Protein AF-A0A0V0HDP3-F1 (afdb_monomer_lite)

Secondary structure (DSSP, 8-state):
-HHHHHHHHHTTT-HHHHHHHHHHHTTS-HHHHHHHHHHHHHS-TT-HHHHHHHHHHTSSSHHHHHHHHHIIIIITTSBHHHHHHHHHHTT--HHHHHHHHHHTTS-EEETTEEE--HHHHHHHHHHHHHHSSS-GGGSSEE--HHHHHHHHHTT---TT--EEEEETHHHHHHHTSS--S-TTSS-----PPP--------------------HHHHHHTTT---S-PEEEEGGGGTT-TT--EEEEESEEEES-GGGS-TT----

Foldseek 3Di:
DVLLVLQCVLQVPPVLLSLLLCLLCVPPDPVLSVVLSVQSVPDDSVCVLSSSVSSLVSPPDVLLSVLLLCCLQPFAFHAQVVSCVLSVLLVGPNVVSVVSCVSSVQWDADPRGTHGDPSSSVSSVVVQCVCPVPQLLQGQEARDQVSLVCLQVVLSHAQSHAAYAHAPVVVVVVCVVDDDDDPPPPPDDDDDDDDDDDDDDDDDDDDDDPDPQPPCRVCVVLAPDDDDADEGELLSQQRNQNHAYYHYHSHHYDDDCPSPHPNHRDD

Radius of gyration: 22.71 Å; chains: 1; bounding box: 58×36×68 Å

Organism: Solanum chacoense (NCBI:txid4108)

pLDDT: mean 76.73, std 23.73, range [21.5, 98.5]

InterPro domains:
  IPR027417 P-loop containing nucleoside triphosphate hydrolase [SSF52540] (3-71)
  IPR036390 Winged helix DNA-binding domain superfamily [SSF46785] (46-151)
  IPR042197 Apoptotic protease-activating factors, helical domain [G3DSA:1.10.8.430] (1-60)
  IPR044974 Disease resistance protein, plants [PTHR11017] (2-267)
  IPR058192 Disease resistance protein Roq1-like, winged-helix domain [PF23282] (63-132)

Sequence (267 aa):
MDLTIDVVHHCKGIPLALKVLGSSLGDLSIEIWESALRKLKAIPDSKILEKLRISYECLPDDNVQNLFLDIVCFFAGKDKDYAVTILDGCGFFSVVGIQILVDRCLLAIEHNKLMVHQLLQDMGREIIREESPWEPSSQSRIWKHKDAFNIFQGKTGTERIQGLVLDIRMLKEVEYVGQKLNRNDVEHWQFECPADVRSLRMTDANSQGRQSLTFLELFRNVFSETSNGILFEIDAFSRMKKLRILQLTEAKFTGSYQWFPKSLKLL

Structure (mmCIF, N/CA/C/O backbone):
data_AF-A0A0V0HDP3-F1
#
_entry.id   AF-A0A0V0HDP3-F1
#
loop_
_atom_site.group_PDB
_atom_site.id
_atom_site.type_symbol
_atom_site.label_atom_id
_atom_site.label_alt_id
_atom_site.label_comp_id
_atom_site.label_asym_id
_atom_site.label_entity_id
_atom_site.label_seq_id
_atom_site.pdbx_PDB_ins_code
_atom_site.Cartn_x
_atom_site.Cartn_y
_atom_site.Cartn_z
_atom_site.occupancy
_atom_site.B_iso_or_equiv
_atom_site.auth_seq_id
_atom_site.auth_comp_id
_atom_site.auth_asym_id
_atom_site.auth_atom_id
_atom_site.pdbx_PDB_model_num
ATOM 1 N N . MET A 1 1 ? 21.560 -0.092 -28.328 1.00 50.12 1 MET A N 1
ATOM 2 C CA . MET A 1 1 ? 21.821 -1.438 -27.767 1.00 50.12 1 MET A CA 1
ATOM 3 C C . MET A 1 1 ? 22.459 -1.382 -26.376 1.00 50.12 1 MET A C 1
ATOM 5 O O . MET A 1 1 ? 22.425 -2.392 -25.689 1.00 50.12 1 MET A O 1
ATOM 9 N N . ASP A 1 2 ? 22.954 -0.225 -25.917 1.00 62.44 2 ASP A N 1
ATOM 10 C CA . ASP A 1 2 ? 23.667 -0.128 -24.630 1.00 62.44 2 ASP A CA 1
ATOM 11 C C . ASP A 1 2 ? 22.748 -0.081 -23.393 1.00 62.44 2 ASP A C 1
ATOM 13 O O . ASP A 1 2 ? 23.086 -0.612 -22.338 1.00 62.44 2 ASP A O 1
ATOM 17 N N . LEU A 1 3 ? 21.531 0.460 -23.530 1.00 64.62 3 LEU A N 1
ATOM 18 C CA . LEU A 1 3 ? 20.608 0.672 -22.403 1.00 64.62 3 LEU A CA 1
ATOM 19 C C . LEU A 1 3 ? 20.142 -0.630 -21.727 1.00 64.62 3 LEU A C 1
ATOM 21 O O . LEU A 1 3 ? 19.962 -0.671 -20.512 1.00 64.62 3 LEU A O 1
ATOM 25 N N . THR A 1 4 ? 19.952 -1.709 -22.489 1.00 66.75 4 THR A N 1
ATOM 26 C CA . THR A 1 4 ? 19.498 -3.004 -21.955 1.00 66.75 4 THR A CA 1
ATOM 27 C C . THR A 1 4 ? 20.588 -3.727 -21.166 1.00 66.75 4 THR A C 1
ATOM 29 O O . THR A 1 4 ? 20.283 -4.388 -20.175 1.00 66.75 4 THR A O 1
ATOM 32 N N . ILE A 1 5 ? 21.857 -3.581 -21.566 1.00 71.44 5 ILE A N 1
ATOM 33 C CA . ILE A 1 5 ? 23.005 -4.195 -20.877 1.00 71.44 5 ILE A CA 1
ATOM 34 C C . ILE A 1 5 ? 23.199 -3.539 -19.505 1.00 71.44 5 ILE A C 1
ATOM 36 O O . ILE A 1 5 ? 23.398 -4.234 -18.506 1.00 71.44 5 ILE A O 1
ATOM 40 N N . ASP A 1 6 ? 23.041 -2.216 -19.441 1.00 72.56 6 ASP A N 1
ATOM 41 C CA . ASP A 1 6 ? 23.129 -1.458 -18.195 1.00 72.56 6 ASP A CA 1
ATOM 42 C C . ASP A 1 6 ? 22.070 -1.904 -17.176 1.00 72.56 6 ASP A C 1
ATOM 44 O O . ASP A 1 6 ? 22.391 -2.155 -16.014 1.00 72.56 6 ASP A O 1
ATOM 48 N N . VAL A 1 7 ? 20.810 -2.073 -17.595 1.00 71.81 7 VAL A N 1
ATOM 49 C CA . VAL A 1 7 ? 19.738 -2.545 -16.696 1.00 71.81 7 VAL A CA 1
ATOM 50 C C . VAL A 1 7 ? 20.072 -3.923 -16.113 1.00 71.81 7 VAL A C 1
ATOM 52 O O . VAL A 1 7 ? 19.932 -4.128 -14.903 1.00 71.81 7 VAL A O 1
ATOM 55 N N . VAL A 1 8 ? 20.571 -4.850 -16.941 1.00 78.12 8 VAL A N 1
ATOM 56 C CA . VAL A 1 8 ? 21.003 -6.190 -16.501 1.00 78.12 8 VAL A CA 1
ATOM 57 C C . VAL A 1 8 ? 22.104 -6.103 -15.450 1.00 78.12 8 VAL A C 1
ATOM 59 O O . VAL A 1 8 ? 22.006 -6.744 -14.398 1.00 78.12 8 VAL A O 1
ATOM 62 N N . HIS A 1 9 ? 23.109 -5.263 -15.694 1.00 77.19 9 HIS A N 1
ATOM 63 C CA . HIS A 1 9 ? 24.217 -5.060 -14.770 1.00 77.19 9 HIS A CA 1
ATOM 64 C C . HIS A 1 9 ? 23.745 -4.494 -13.421 1.00 77.19 9 HIS A C 1
ATOM 66 O O . HIS A 1 9 ? 24.088 -5.024 -12.362 1.00 77.19 9 HIS A O 1
ATOM 72 N N . HIS A 1 10 ? 22.888 -3.470 -13.446 1.00 72.31 10 HIS A N 1
ATOM 73 C CA . HIS A 1 10 ? 22.432 -2.788 -12.234 1.00 72.31 10 HIS A CA 1
ATOM 74 C C . HIS A 1 10 ? 21.379 -3.564 -11.434 1.00 72.31 10 HIS A C 1
ATOM 76 O O . HIS A 1 10 ? 21.207 -3.290 -10.246 1.00 72.31 10 HIS A O 1
ATOM 82 N N . CYS A 1 11 ? 20.722 -4.571 -12.010 1.00 74.56 11 CYS A N 1
ATOM 83 C CA . CYS A 1 11 ? 19.849 -5.471 -11.249 1.00 74.56 11 CYS A CA 1
ATOM 84 C C . CYS A 1 11 ? 20.594 -6.656 -10.612 1.00 74.56 11 CYS A C 1
ATOM 86 O O . CYS A 1 11 ? 19.968 -7.426 -9.885 1.00 74.56 11 CYS A O 1
ATOM 88 N N . LYS A 1 12 ? 21.902 -6.824 -10.875 1.00 70.50 12 LYS A N 1
ATOM 89 C CA . LYS A 1 12 ? 22.783 -7.857 -10.286 1.00 70.50 12 LYS A CA 1
ATOM 90 C C . LYS A 1 12 ? 22.196 -9.274 -10.251 1.00 70.50 12 LYS A C 1
ATOM 92 O O . LYS A 1 12 ? 22.374 -10.011 -9.286 1.00 70.50 12 LYS A O 1
ATOM 97 N N . GLY A 1 13 ? 21.485 -9.659 -11.307 1.00 68.56 13 GLY A N 1
ATOM 98 C CA . GLY A 1 13 ? 20.899 -10.995 -11.407 1.00 68.56 13 GLY A CA 1
ATOM 99 C C . GLY A 1 13 ? 19.690 -11.234 -10.499 1.00 68.56 13 GLY A C 1
ATOM 100 O O . GLY A 1 13 ? 19.322 -12.387 -10.315 1.00 68.56 13 GLY A O 1
ATOM 101 N N . ILE A 1 14 ? 19.055 -10.186 -9.958 1.00 76.56 14 ILE A N 1
ATOM 102 C CA . ILE A 1 14 ? 17.754 -10.281 -9.283 1.00 76.56 14 ILE A CA 1
ATOM 103 C C . ILE A 1 14 ? 16.670 -10.327 -10.369 1.00 76.56 14 ILE A C 1
ATOM 105 O O . ILE A 1 14 ? 16.350 -9.283 -10.951 1.00 76.56 14 ILE A O 1
ATOM 109 N N . PRO A 1 15 ? 16.070 -11.499 -10.658 1.00 85.38 15 PRO A N 1
ATOM 110 C CA . PRO A 1 15 ? 15.191 -11.646 -11.818 1.00 85.38 15 PRO A CA 1
ATOM 111 C C . PRO A 1 15 ? 13.928 -10.791 -11.702 1.00 85.38 15 PRO A C 1
ATOM 113 O O . PRO A 1 15 ? 13.431 -10.273 -12.697 1.00 85.38 15 PRO A O 1
ATOM 116 N N . LEU A 1 16 ? 13.442 -10.586 -10.473 1.00 87.69 16 LEU A N 1
ATOM 117 C CA . LEU A 1 16 ? 12.291 -9.731 -10.209 1.00 87.69 16 LEU A CA 1
ATOM 118 C C . LEU A 1 16 ? 12.552 -8.273 -10.596 1.00 87.69 16 LEU A C 1
ATOM 120 O O . LEU A 1 16 ? 11.712 -7.673 -11.252 1.00 87.69 16 LEU A O 1
ATOM 124 N N . ALA A 1 17 ? 13.704 -7.712 -10.214 1.00 86.06 17 ALA A N 1
ATOM 125 C CA . ALA A 1 17 ? 14.030 -6.322 -10.522 1.00 86.06 17 ALA A CA 1
ATOM 126 C C . ALA A 1 17 ? 14.116 -6.102 -12.035 1.00 86.06 17 ALA A C 1
ATOM 128 O O . ALA A 1 17 ? 13.585 -5.117 -12.535 1.00 86.06 17 ALA A O 1
ATOM 129 N N . LEU A 1 18 ? 14.689 -7.064 -12.765 1.00 88.38 18 LEU A N 1
ATOM 130 C CA . LEU A 1 18 ? 14.720 -7.027 -14.226 1.00 88.38 18 LEU A CA 1
ATOM 131 C C . LEU A 1 18 ? 13.330 -7.075 -14.839 1.00 88.38 18 LEU A C 1
ATOM 133 O O . LEU A 1 18 ? 13.017 -6.259 -15.702 1.00 88.38 18 LEU A O 1
ATOM 137 N N . LYS A 1 19 ? 12.501 -8.014 -14.380 1.00 91.25 19 LYS A N 1
ATOM 138 C CA . LYS A 1 19 ? 11.136 -8.176 -14.874 1.00 91.25 19 LYS A CA 1
ATOM 139 C C . LYS A 1 19 ? 10.326 -6.899 -14.657 1.00 91.25 19 LYS A C 1
ATOM 141 O O . LYS A 1 19 ? 9.767 -6.380 -15.611 1.00 91.25 19 LYS A O 1
ATOM 146 N N . VAL A 1 20 ? 10.330 -6.385 -13.429 1.00 92.25 20 VAL A N 1
ATOM 147 C CA . VAL A 1 20 ? 9.543 -5.223 -13.001 1.00 92.25 20 VAL A CA 1
ATOM 148 C C . VAL A 1 20 ? 10.016 -3.934 -13.678 1.00 92.25 20 VAL A C 1
ATOM 150 O O . VAL A 1 20 ? 9.203 -3.187 -14.214 1.00 92.25 20 VAL A O 1
ATOM 153 N N . LEU A 1 21 ? 11.326 -3.671 -13.721 1.00 90.00 21 LEU A N 1
ATOM 154 C CA . LEU A 1 21 ? 11.849 -2.477 -14.394 1.00 90.00 21 LEU A CA 1
ATOM 155 C C . LEU A 1 21 ? 11.648 -2.546 -15.909 1.00 90.00 21 LEU A C 1
ATOM 157 O O . LEU A 1 21 ? 11.265 -1.549 -16.515 1.00 90.00 21 LEU A O 1
ATOM 161 N N . GLY A 1 22 ? 11.858 -3.719 -16.511 1.00 89.69 22 GLY A N 1
ATOM 162 C CA . GLY A 1 22 ? 11.621 -3.935 -17.935 1.00 89.69 22 GLY A CA 1
ATOM 163 C C . GLY A 1 22 ? 10.161 -3.701 -18.314 1.00 89.69 22 GLY A C 1
ATOM 164 O O . GLY A 1 22 ? 9.893 -2.959 -19.255 1.00 89.69 22 GLY A O 1
ATOM 165 N N . SER A 1 23 ? 9.218 -4.261 -17.550 1.00 92.06 23 SER A N 1
ATOM 166 C CA . SER A 1 23 ? 7.791 -4.038 -17.787 1.00 92.06 23 SER A CA 1
ATOM 167 C C . SER A 1 23 ? 7.353 -2.609 -17.499 1.00 92.06 23 SER A C 1
ATOM 169 O O . SER A 1 23 ? 6.439 -2.131 -18.153 1.00 92.06 23 SER A O 1
ATOM 171 N N . SER A 1 24 ? 7.961 -1.907 -16.539 1.00 88.81 24 SER A N 1
ATOM 172 C CA . SER A 1 24 ? 7.562 -0.531 -16.217 1.00 88.81 24 SER A CA 1
ATOM 173 C C . SER A 1 24 ? 8.079 0.517 -17.186 1.00 88.81 24 SER A C 1
ATOM 175 O O . SER A 1 24 ? 7.407 1.523 -17.385 1.00 88.81 24 SER A O 1
ATOM 177 N N . LEU A 1 25 ? 9.245 0.291 -17.788 1.00 86.81 25 LEU A N 1
ATOM 178 C CA . LEU A 1 25 ? 9.845 1.230 -18.737 1.00 86.81 25 LEU A CA 1
ATOM 179 C C . LEU A 1 25 ? 9.503 0.899 -20.197 1.00 86.81 25 LEU A C 1
ATOM 181 O O . LEU A 1 25 ? 9.609 1.783 -21.041 1.00 86.81 25 LEU A O 1
ATOM 185 N N . GLY A 1 26 ? 9.064 -0.337 -20.476 1.00 83.88 26 GLY A N 1
ATOM 186 C CA . GLY A 1 26 ? 8.833 -0.912 -21.809 1.00 83.88 26 GLY A CA 1
ATOM 187 C C . GLY A 1 26 ? 8.088 -0.026 -22.809 1.00 83.88 26 GLY A C 1
ATOM 188 O O . GLY A 1 26 ? 8.444 0.002 -23.986 1.00 83.88 26 GLY A O 1
ATOM 189 N N . ASP A 1 27 ? 7.095 0.719 -22.332 1.00 84.62 27 ASP A N 1
ATOM 190 C CA . ASP A 1 27 ? 6.160 1.490 -23.159 1.00 84.62 27 ASP A CA 1
ATOM 191 C C . ASP A 1 27 ? 6.285 3.007 -22.920 1.00 84.62 27 ASP A C 1
ATOM 193 O O . ASP A 1 27 ? 5.450 3.793 -23.369 1.00 84.62 27 ASP A O 1
ATOM 197 N N . LEU A 1 28 ? 7.341 3.432 -22.217 1.00 85.94 28 LEU A N 1
ATOM 198 C CA . LEU A 1 28 ? 7.642 4.838 -21.957 1.00 85.94 28 LEU A CA 1
ATOM 199 C C . LEU A 1 28 ? 8.573 5.422 -23.027 1.00 85.94 28 LEU A C 1
ATOM 201 O O . LEU A 1 28 ? 9.227 4.706 -23.787 1.00 85.94 28 LEU A O 1
ATOM 205 N N . SER A 1 29 ? 8.649 6.754 -23.085 1.00 88.31 29 SER A N 1
ATOM 206 C CA . SER A 1 29 ? 9.559 7.433 -24.009 1.00 88.31 29 SER A CA 1
ATOM 207 C C . SER A 1 29 ? 11.024 7.140 -23.670 1.00 88.31 29 SER A C 1
ATOM 209 O O . SER A 1 29 ? 11.385 6.902 -22.515 1.00 88.31 29 SER A O 1
ATOM 211 N N . ILE A 1 30 ? 11.892 7.222 -24.683 1.00 86.81 30 ILE A N 1
ATOM 212 C CA . ILE A 1 30 ? 13.345 7.047 -24.523 1.00 86.81 30 ILE A CA 1
ATOM 213 C C . ILE A 1 30 ? 13.900 8.022 -23.470 1.00 86.81 30 ILE A C 1
ATOM 215 O O . ILE A 1 30 ? 14.720 7.633 -22.646 1.00 86.81 30 ILE A O 1
ATOM 219 N N . GLU A 1 31 ? 13.395 9.257 -23.431 1.00 88.75 31 GLU A N 1
ATOM 220 C CA . GLU A 1 31 ? 13.796 10.265 -22.441 1.00 88.75 31 GLU A CA 1
ATOM 221 C C . GLU A 1 31 ? 13.493 9.825 -20.999 1.00 88.75 31 GLU A C 1
ATOM 223 O O . GLU A 1 31 ? 14.337 9.955 -20.105 1.00 88.75 31 GLU A O 1
ATOM 228 N N . ILE A 1 32 ? 12.299 9.266 -20.763 1.00 86.94 32 ILE A N 1
ATOM 229 C CA . ILE A 1 32 ? 11.918 8.732 -19.450 1.00 86.94 32 ILE A CA 1
ATOM 230 C C . ILE A 1 32 ? 12.797 7.528 -19.109 1.00 86.94 32 ILE A C 1
ATOM 232 O O . ILE A 1 32 ? 13.290 7.431 -17.984 1.00 86.94 32 ILE A O 1
ATOM 236 N N . TRP A 1 33 ? 13.051 6.651 -20.082 1.00 88.12 33 TRP A N 1
ATOM 237 C CA . TRP A 1 33 ? 13.915 5.487 -19.909 1.00 88.12 33 TRP A CA 1
ATOM 238 C C . TRP A 1 33 ? 15.330 5.883 -19.478 1.00 88.12 33 TRP A C 1
ATOM 240 O O . TRP A 1 33 ? 15.858 5.352 -18.500 1.00 88.12 33 TRP A O 1
ATOM 250 N N . GLU A 1 34 ? 15.954 6.837 -20.168 1.00 88.06 34 GLU A N 1
ATOM 251 C CA . GLU A 1 34 ? 17.296 7.330 -19.845 1.00 88.06 34 GLU A CA 1
ATOM 252 C C . GLU A 1 34 ? 17.344 7.995 -18.465 1.00 88.06 34 GLU A C 1
ATOM 254 O O . GLU A 1 34 ? 18.298 7.810 -17.702 1.00 88.06 34 GLU A O 1
ATOM 259 N N . SER A 1 35 ? 16.301 8.746 -18.103 1.00 89.56 35 SER A N 1
ATOM 260 C CA . SER A 1 35 ? 16.171 9.341 -16.772 1.00 89.56 35 SER A CA 1
ATOM 261 C C . SER A 1 35 ? 16.059 8.277 -15.673 1.00 89.56 35 SER A C 1
ATOM 263 O O . SER A 1 35 ? 16.814 8.311 -14.696 1.00 89.56 35 SER A O 1
ATOM 265 N N . ALA A 1 36 ? 15.193 7.278 -15.865 1.00 88.31 36 ALA A N 1
ATOM 266 C CA . ALA A 1 36 ? 15.024 6.157 -14.946 1.00 88.31 36 ALA A CA 1
ATOM 267 C C . ALA A 1 36 ? 16.314 5.333 -14.809 1.00 88.31 36 ALA A C 1
ATOM 269 O O . ALA A 1 36 ? 16.694 4.963 -13.698 1.00 88.31 36 ALA A O 1
ATOM 270 N N . LEU A 1 37 ? 17.046 5.114 -15.907 1.00 87.12 37 LEU A N 1
ATOM 271 C CA . LEU A 1 37 ? 18.336 4.425 -15.892 1.00 87.12 37 LEU A CA 1
ATOM 272 C C . LEU A 1 37 ? 19.385 5.202 -15.086 1.00 87.12 37 LEU A C 1
ATOM 274 O O . LEU A 1 37 ? 20.112 4.609 -14.291 1.00 87.12 37 LEU A O 1
ATOM 278 N N . ARG A 1 38 ? 19.464 6.530 -15.246 1.00 88.69 38 ARG A N 1
ATOM 279 C CA . ARG A 1 38 ? 20.366 7.368 -14.435 1.00 88.69 38 ARG A CA 1
ATOM 280 C C . ARG A 1 38 ? 20.028 7.279 -12.949 1.00 88.69 38 ARG A C 1
ATOM 282 O O . ARG A 1 38 ? 20.940 7.149 -12.134 1.00 88.69 38 ARG A O 1
ATOM 289 N N . LYS A 1 39 ? 18.738 7.282 -12.598 1.00 89.19 39 LYS A N 1
ATOM 290 C CA . LYS A 1 39 ? 18.293 7.074 -11.214 1.00 89.19 39 LYS A CA 1
ATOM 291 C C . LYS A 1 39 ? 18.683 5.684 -10.704 1.00 89.19 39 LYS A C 1
ATOM 293 O O . LYS A 1 39 ? 19.257 5.586 -9.626 1.00 89.19 39 LYS A O 1
ATOM 298 N N . LEU A 1 40 ? 18.467 4.631 -11.496 1.00 87.12 40 LEU A N 1
ATOM 299 C CA . LEU A 1 40 ? 18.857 3.257 -11.160 1.00 87.12 40 LEU A CA 1
ATOM 300 C C . LEU A 1 40 ? 20.366 3.131 -10.891 1.00 87.12 40 LEU A C 1
ATOM 302 O O . LEU A 1 40 ? 20.760 2.484 -9.925 1.00 87.12 40 LEU A O 1
ATOM 306 N N . LYS A 1 41 ? 21.197 3.783 -11.715 1.00 86.00 41 LYS A N 1
ATOM 307 C CA . LYS A 1 41 ? 22.665 3.825 -11.584 1.00 86.00 41 LYS A CA 1
ATOM 308 C C . LYS A 1 41 ? 23.140 4.518 -10.307 1.00 86.00 41 LYS A C 1
ATOM 310 O O . LYS A 1 41 ? 24.175 4.146 -9.764 1.00 86.00 41 LYS A O 1
ATOM 315 N N . ALA A 1 42 ? 22.399 5.521 -9.840 1.00 88.31 42 ALA A N 1
ATOM 316 C CA . ALA A 1 42 ? 22.732 6.271 -8.632 1.00 88.31 42 ALA A CA 1
ATOM 317 C C . ALA A 1 42 ? 22.385 5.517 -7.334 1.00 88.31 42 ALA A C 1
ATOM 319 O O . ALA A 1 42 ? 22.895 5.870 -6.270 1.00 88.31 42 ALA A O 1
ATOM 320 N N . ILE A 1 43 ? 21.527 4.492 -7.400 1.00 85.56 43 ILE A N 1
ATOM 321 C CA . ILE A 1 43 ? 21.086 3.732 -6.227 1.00 85.56 43 ILE A CA 1
ATOM 322 C C . ILE A 1 43 ? 22.124 2.650 -5.882 1.00 85.56 43 ILE A C 1
ATOM 324 O O . ILE A 1 43 ? 22.415 1.791 -6.722 1.00 85.56 43 ILE A O 1
ATOM 328 N N . PRO A 1 44 ? 22.645 2.621 -4.637 1.00 85.06 44 PRO A N 1
ATOM 329 C CA . PRO A 1 44 ? 23.566 1.582 -4.195 1.00 85.06 44 PRO A CA 1
ATOM 330 C C . PRO A 1 44 ? 22.998 0.171 -4.363 1.00 85.06 44 PRO A C 1
ATOM 332 O O . PRO A 1 44 ? 21.805 -0.076 -4.188 1.00 85.06 44 PRO A O 1
ATOM 335 N N . ASP A 1 45 ? 23.869 -0.802 -4.623 1.00 79.25 45 ASP A N 1
ATOM 336 C CA . ASP A 1 45 ? 23.434 -2.174 -4.901 1.00 79.25 45 ASP A CA 1
ATOM 337 C C . ASP A 1 45 ? 22.726 -2.874 -3.747 1.00 79.25 45 ASP A C 1
ATOM 339 O O . ASP A 1 45 ? 21.880 -3.734 -3.984 1.00 79.25 45 ASP A O 1
ATOM 343 N N . SER A 1 46 ? 23.030 -2.480 -2.512 1.00 81.81 46 SER A N 1
ATOM 344 C CA . SER A 1 46 ? 22.375 -2.990 -1.308 1.00 81.81 46 SER A CA 1
ATOM 345 C C . SER A 1 46 ? 20.920 -2.533 -1.167 1.00 81.81 46 SER A C 1
ATOM 347 O O . SER A 1 46 ? 20.175 -3.107 -0.375 1.00 81.81 46 SER A O 1
ATOM 349 N N . LYS A 1 47 ? 20.485 -1.523 -1.928 1.00 87.94 47 LYS A N 1
ATOM 350 C CA . LYS A 1 47 ? 19.175 -0.885 -1.778 1.00 87.94 47 LYS A CA 1
ATOM 351 C C . LYS A 1 47 ? 18.161 -1.375 -2.809 1.00 87.94 47 LYS A C 1
ATOM 353 O O . LYS A 1 47 ? 17.636 -0.615 -3.620 1.00 87.94 47 LYS A O 1
ATOM 358 N N . ILE A 1 48 ? 17.858 -2.670 -2.763 1.00 88.56 48 ILE A N 1
ATOM 359 C CA . ILE A 1 48 ? 16.949 -3.307 -3.726 1.00 88.56 48 ILE A CA 1
ATOM 360 C C . ILE A 1 48 ? 15.544 -2.686 -3.749 1.00 88.56 48 ILE A C 1
ATOM 362 O O . ILE A 1 48 ? 14.966 -2.537 -4.823 1.00 88.56 48 ILE A O 1
ATOM 366 N N . LEU A 1 49 ? 15.011 -2.269 -2.596 1.00 91.50 49 LEU A N 1
ATOM 367 C CA . LEU A 1 49 ? 13.683 -1.649 -2.525 1.00 91.50 49 LEU A CA 1
ATOM 368 C C . LEU A 1 49 ? 13.648 -0.296 -3.248 1.00 91.50 49 LEU A C 1
ATOM 370 O O . LEU A 1 49 ? 12.689 -0.017 -3.958 1.00 91.50 49 LEU A O 1
ATOM 374 N N . GLU A 1 50 ? 14.714 0.506 -3.148 1.00 91.56 50 GLU A N 1
ATOM 375 C CA . GLU A 1 50 ? 14.824 1.770 -3.890 1.00 91.56 50 GLU A CA 1
ATOM 376 C C . GLU A 1 50 ? 14.915 1.526 -5.401 1.00 91.56 50 GLU A C 1
ATOM 378 O O . GLU A 1 50 ? 14.324 2.271 -6.180 1.00 91.56 50 GLU A O 1
ATOM 383 N N . LYS A 1 51 ? 15.600 0.458 -5.833 1.00 90.75 51 LYS A N 1
ATOM 384 C CA . LYS A 1 51 ? 15.648 0.087 -7.256 1.00 90.75 51 LYS A CA 1
ATOM 385 C C . LYS A 1 51 ? 14.269 -0.318 -7.771 1.00 90.75 51 LYS A C 1
ATOM 387 O O . LYS A 1 51 ? 13.856 0.148 -8.827 1.00 90.75 51 LYS A O 1
ATOM 392 N N . LEU A 1 52 ? 13.541 -1.143 -7.016 1.00 93.00 52 LEU A N 1
ATOM 393 C CA . LEU A 1 52 ? 12.170 -1.525 -7.358 1.00 93.00 52 LEU A CA 1
ATOM 394 C C . LEU A 1 52 ? 11.234 -0.310 -7.355 1.00 93.00 52 LEU A C 1
ATOM 396 O O . LEU A 1 52 ? 10.371 -0.228 -8.222 1.00 93.00 52 LEU A O 1
ATOM 400 N N . ARG A 1 53 ? 11.434 0.674 -6.468 1.00 95.44 53 ARG A N 1
ATOM 401 C CA . ARG A 1 53 ? 10.582 1.873 -6.358 1.00 95.44 53 ARG A CA 1
ATOM 402 C C . ARG A 1 53 ? 10.461 2.665 -7.656 1.00 95.44 53 ARG A C 1
ATOM 404 O O . ARG A 1 53 ? 9.411 3.254 -7.889 1.00 95.44 53 ARG A O 1
ATOM 411 N N . ILE A 1 54 ? 11.468 2.627 -8.529 1.00 93.25 54 ILE A N 1
ATOM 412 C CA . ILE A 1 54 ? 11.395 3.258 -9.858 1.00 93.25 54 ILE A CA 1
ATOM 413 C C . ILE A 1 54 ? 10.152 2.774 -10.622 1.00 93.25 54 ILE A C 1
ATOM 415 O O . ILE A 1 54 ? 9.446 3.572 -11.225 1.00 93.25 54 ILE A O 1
ATOM 419 N N . SER A 1 55 ? 9.822 1.483 -10.536 1.00 93.94 55 SER A N 1
ATOM 420 C CA . SER A 1 55 ? 8.636 0.921 -11.196 1.00 93.94 55 SER A CA 1
ATOM 421 C C . SER A 1 55 ? 7.307 1.452 -10.653 1.00 93.94 55 SER A C 1
ATOM 423 O O . SER A 1 55 ? 6.355 1.578 -11.420 1.00 93.94 55 SER A O 1
ATOM 425 N N . TYR A 1 56 ? 7.258 1.786 -9.360 1.00 96.06 56 TYR A N 1
ATOM 426 C CA . TYR A 1 56 ? 6.109 2.410 -8.705 1.00 96.06 56 TYR A CA 1
ATOM 427 C C . TYR A 1 56 ? 5.974 3.884 -9.105 1.00 96.06 56 TYR A C 1
ATOM 429 O O . TYR A 1 56 ? 4.878 4.350 -9.395 1.00 96.06 56 TYR A O 1
ATOM 437 N N . GLU A 1 57 ? 7.086 4.615 -9.169 1.00 94.31 57 GLU A N 1
ATOM 438 C CA . GLU A 1 57 ? 7.094 6.024 -9.583 1.00 94.31 57 GLU A CA 1
ATOM 439 C C . GLU A 1 57 ? 6.706 6.209 -11.057 1.00 94.31 57 GLU A C 1
ATOM 441 O O . GLU A 1 57 ? 6.186 7.256 -11.425 1.00 94.31 57 GLU A O 1
ATOM 446 N N . CYS A 1 58 ? 6.926 5.188 -11.891 1.00 93.50 58 CYS A N 1
ATOM 447 C CA . CYS A 1 58 ? 6.488 5.149 -13.287 1.00 93.50 58 CYS A CA 1
ATOM 448 C C . CYS A 1 58 ? 5.015 4.732 -13.473 1.00 93.50 58 CYS A C 1
ATOM 450 O O . CYS A 1 58 ? 4.570 4.589 -14.613 1.00 93.50 58 CYS A O 1
ATOM 452 N N . LEU A 1 59 ? 4.255 4.499 -12.395 1.00 95.38 59 LEU A N 1
ATOM 453 C CA . LEU A 1 59 ? 2.812 4.275 -12.501 1.00 95.38 59 LEU A CA 1
ATOM 454 C C . LEU A 1 59 ? 2.107 5.532 -13.042 1.00 95.38 59 LEU A C 1
ATOM 456 O O . LEU A 1 59 ? 2.546 6.644 -12.756 1.00 95.38 59 LEU A O 1
ATOM 460 N N . PRO A 1 60 ? 1.023 5.367 -13.823 1.00 93.81 60 PRO A N 1
ATOM 461 C CA . PRO A 1 60 ? 0.474 6.444 -14.648 1.00 93.81 60 PRO A CA 1
ATOM 462 C C . PRO A 1 60 ? -0.125 7.603 -13.848 1.00 93.81 60 PRO A C 1
ATOM 464 O O . PRO A 1 60 ? -0.131 8.734 -14.329 1.00 93.81 60 PRO A O 1
ATOM 467 N N . ASP A 1 61 ? -0.634 7.332 -12.647 1.00 94.75 61 ASP A N 1
ATOM 468 C CA . ASP A 1 61 ? -1.268 8.328 -11.795 1.00 94.75 61 ASP A CA 1
ATOM 469 C C . ASP A 1 61 ? -1.273 7.903 -10.316 1.00 94.75 61 ASP A C 1
ATOM 471 O O . ASP A 1 61 ? -1.020 6.746 -9.952 1.00 94.75 61 ASP A O 1
ATOM 475 N N . ASP A 1 62 ? -1.611 8.863 -9.455 1.00 95.62 62 ASP A N 1
ATOM 476 C CA . ASP A 1 62 ? -1.713 8.671 -8.009 1.00 95.62 62 ASP A CA 1
ATOM 477 C C . ASP A 1 62 ? -2.816 7.670 -7.618 1.00 95.62 62 ASP A C 1
ATOM 479 O O . ASP A 1 62 ? -2.761 7.088 -6.533 1.00 95.62 62 ASP A O 1
ATOM 483 N N . ASN A 1 63 ? -3.835 7.451 -8.460 1.00 95.75 63 ASN A N 1
ATOM 484 C CA . ASN A 1 63 ? -4.918 6.506 -8.183 1.00 95.75 63 ASN A CA 1
ATOM 485 C C . ASN A 1 63 ? -4.384 5.067 -8.223 1.00 95.75 63 ASN A C 1
ATOM 487 O O . ASN A 1 63 ? -4.566 4.327 -7.256 1.00 95.75 63 ASN A O 1
ATOM 491 N N . VAL A 1 64 ? -3.634 4.703 -9.270 1.00 97.75 64 VAL A N 1
ATOM 492 C CA . VAL A 1 64 ? -2.990 3.383 -9.398 1.00 97.75 64 VAL A CA 1
ATOM 493 C C . VAL A 1 64 ? -1.902 3.186 -8.338 1.00 97.75 64 VAL A C 1
ATOM 495 O O . VAL A 1 64 ? -1.773 2.097 -7.773 1.00 97.75 64 VAL A O 1
ATOM 498 N N . GLN A 1 65 ? -1.155 4.239 -8.001 1.00 98.00 65 GLN A N 1
ATOM 499 C CA . GLN A 1 65 ? -0.189 4.206 -6.900 1.00 98.00 65 GLN A CA 1
ATOM 500 C C . GLN A 1 65 ? -0.857 3.909 -5.547 1.00 98.00 65 GLN A C 1
ATOM 502 O O . GLN A 1 65 ? -0.440 3.002 -4.823 1.00 98.00 65 GLN A O 1
ATOM 507 N N . ASN A 1 66 ? -1.937 4.623 -5.212 1.00 97.50 66 ASN A N 1
ATOM 508 C CA . ASN A 1 66 ? -2.683 4.388 -3.975 1.00 97.50 66 ASN A CA 1
ATOM 509 C C . ASN A 1 66 ? -3.349 3.005 -3.950 1.00 97.50 66 ASN A C 1
ATOM 511 O O . ASN A 1 66 ? -3.392 2.380 -2.890 1.00 97.50 66 ASN A O 1
ATOM 515 N N . LEU A 1 67 ? -3.822 2.520 -5.102 1.00 97.94 67 LEU A N 1
ATOM 516 C CA . LEU A 1 67 ? -4.361 1.172 -5.260 1.00 97.94 67 LEU A CA 1
ATOM 517 C C . LEU A 1 67 ? -3.306 0.110 -4.929 1.00 97.94 67 LEU A C 1
ATOM 519 O O . LEU A 1 67 ? -3.586 -0.816 -4.170 1.00 97.94 67 LEU A O 1
ATOM 523 N N . PHE A 1 68 ? -2.079 0.261 -5.437 1.00 98.50 68 PHE A N 1
ATOM 524 C CA . PHE A 1 68 ? -0.970 -0.631 -5.098 1.00 98.50 68 PHE A CA 1
ATOM 525 C C . PHE A 1 68 ? -0.705 -0.652 -3.588 1.00 98.50 68 PHE A C 1
ATOM 527 O O . PHE A 1 68 ? -0.655 -1.731 -2.996 1.00 98.50 68 PHE A O 1
ATOM 534 N N . LEU A 1 69 ? -0.599 0.522 -2.952 1.00 98.12 69 LEU A N 1
ATOM 535 C CA . LEU A 1 69 ? -0.364 0.631 -1.507 1.00 98.12 69 LEU A CA 1
ATOM 536 C C . LEU A 1 69 ? -1.483 -0.014 -0.673 1.00 98.12 69 LEU A C 1
ATOM 538 O O . LEU A 1 69 ? -1.214 -0.644 0.350 1.00 98.12 69 LEU A O 1
ATOM 542 N N . ASP A 1 70 ? -2.736 0.088 -1.112 1.00 96.62 70 ASP A N 1
ATOM 543 C CA . ASP A 1 70 ? -3.846 -0.583 -0.433 1.00 96.62 70 ASP A CA 1
ATOM 544 C C . ASP A 1 70 ? -3.779 -2.102 -0.601 1.00 96.62 70 ASP A C 1
ATOM 546 O O . ASP A 1 70 ? -4.002 -2.841 0.362 1.00 96.62 70 ASP A O 1
ATOM 550 N N . ILE A 1 71 ? -3.433 -2.582 -1.801 1.00 97.25 71 ILE A N 1
ATOM 551 C CA . ILE A 1 71 ? -3.311 -4.015 -2.075 1.00 97.25 71 ILE A CA 1
ATOM 552 C C . ILE A 1 71 ? -2.205 -4.633 -1.222 1.00 97.25 71 ILE A C 1
ATOM 554 O O . ILE A 1 71 ? -2.458 -5.622 -0.532 1.00 97.25 71 ILE A O 1
ATOM 558 N N . VAL A 1 72 ? -1.002 -4.051 -1.204 1.00 97.06 72 VAL A N 1
ATOM 559 C CA . VAL A 1 72 ? 0.125 -4.615 -0.440 1.00 97.06 72 VAL A CA 1
ATOM 560 C C . VAL A 1 72 ? -0.142 -4.664 1.067 1.00 97.06 72 VAL A C 1
ATOM 562 O O . VAL A 1 72 ? 0.353 -5.575 1.735 1.00 97.06 72 VAL A O 1
ATOM 565 N N . CYS A 1 73 ? -0.933 -3.723 1.597 1.00 93.81 73 CYS A N 1
ATOM 566 C CA . CYS A 1 73 ? -1.262 -3.643 3.019 1.00 93.81 73 CYS A CA 1
ATOM 567 C C . CYS A 1 73 ? -2.436 -4.527 3.437 1.00 93.81 73 CYS A C 1
ATOM 569 O O . CYS A 1 73 ? -2.372 -5.135 4.503 1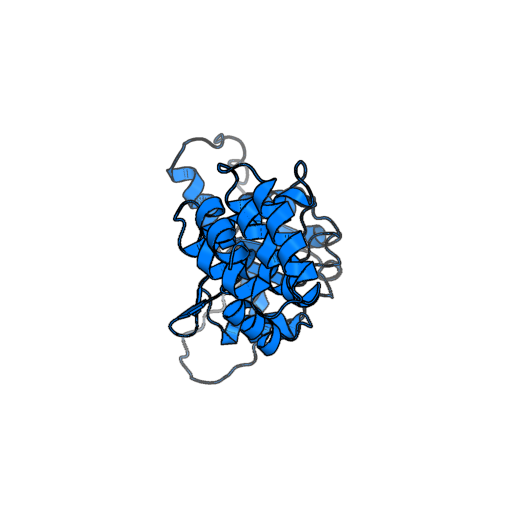.00 93.81 73 CYS A O 1
ATOM 571 N N . PHE A 1 74 ? -3.504 -4.581 2.640 1.00 92.81 74 PHE A N 1
ATOM 572 C CA . PHE A 1 74 ? -4.789 -5.129 3.093 1.00 92.81 74 PHE A CA 1
ATOM 573 C C . PHE A 1 74 ? -5.324 -6.275 2.232 1.00 92.81 74 PHE A C 1
ATOM 575 O O . PHE A 1 74 ? -6.166 -7.044 2.706 1.00 92.81 74 PHE A O 1
ATOM 582 N N . PHE A 1 75 ? -4.862 -6.399 0.983 1.00 93.88 75 PHE A N 1
ATOM 583 C CA . PHE A 1 75 ? -5.427 -7.345 0.015 1.00 93.88 75 PHE A CA 1
ATOM 584 C C . PHE A 1 75 ? -4.431 -8.357 -0.559 1.00 93.88 75 PHE A C 1
ATOM 586 O O . PHE A 1 75 ? -4.829 -9.214 -1.345 1.00 93.88 75 PHE A O 1
ATOM 593 N N . ALA A 1 76 ? -3.166 -8.332 -0.138 1.00 94.25 76 ALA A N 1
ATOM 594 C CA . ALA A 1 76 ? -2.193 -9.351 -0.512 1.00 94.25 76 ALA A CA 1
ATOM 595 C C . ALA A 1 76 ? -2.696 -10.753 -0.107 1.00 94.25 76 ALA A C 1
ATOM 597 O O . ALA A 1 76 ? -3.070 -11.001 1.041 1.00 94.25 76 ALA A O 1
ATOM 598 N N . GLY A 1 77 ? -2.744 -11.663 -1.078 1.00 92.75 77 GLY A N 1
ATOM 599 C CA . GLY A 1 77 ? -3.252 -13.028 -0.948 1.00 92.75 77 GLY A CA 1
ATOM 600 C C . GLY A 1 77 ? -4.778 -13.157 -0.854 1.00 92.75 77 GLY A C 1
ATOM 601 O O . GLY A 1 77 ? -5.275 -14.276 -0.702 1.00 92.75 77 GLY A O 1
ATOM 602 N N . LYS A 1 78 ? -5.535 -12.054 -0.922 1.00 92.38 78 LYS A N 1
ATOM 603 C CA . LYS A 1 78 ? -7.006 -12.074 -0.896 1.00 92.38 78 LYS A CA 1
ATOM 604 C C . LYS A 1 78 ? -7.578 -12.380 -2.275 1.00 92.38 78 LYS A C 1
ATOM 606 O O . LYS A 1 78 ? -6.907 -12.206 -3.290 1.00 92.38 78 LYS A O 1
ATOM 611 N N . ASP A 1 79 ? -8.829 -12.825 -2.283 1.00 96.00 79 ASP A N 1
ATOM 612 C CA . ASP A 1 79 ? -9.603 -13.011 -3.506 1.00 96.00 79 ASP A CA 1
ATOM 613 C C . ASP A 1 79 ? -9.766 -11.679 -4.264 1.00 96.00 79 ASP A C 1
ATOM 615 O O . ASP A 1 79 ? -10.004 -10.626 -3.661 1.00 96.00 79 ASP A O 1
ATOM 619 N N . LYS A 1 80 ? -9.588 -11.729 -5.584 1.00 96.31 80 LYS A N 1
ATOM 620 C CA . LYS A 1 80 ? -9.596 -10.579 -6.485 1.00 96.31 80 LYS A CA 1
ATOM 621 C C . LYS A 1 80 ? -10.969 -9.930 -6.539 1.00 96.31 80 LYS A C 1
ATOM 623 O O . LYS A 1 80 ? -11.037 -8.708 -6.466 1.00 96.31 80 LYS A O 1
ATOM 628 N N . ASP A 1 81 ? -12.038 -10.709 -6.668 1.00 94.00 81 ASP A N 1
ATOM 629 C CA . ASP A 1 81 ? -13.388 -10.163 -6.833 1.00 94.00 81 ASP A CA 1
ATOM 630 C C . ASP A 1 81 ? -13.851 -9.483 -5.540 1.00 94.00 81 ASP A C 1
ATOM 632 O O . ASP A 1 81 ? -14.438 -8.397 -5.567 1.00 94.00 81 ASP A O 1
ATOM 636 N N . TYR A 1 82 ? -13.483 -10.063 -4.394 1.00 90.50 82 TYR A N 1
ATOM 637 C CA . TYR A 1 82 ? -13.640 -9.425 -3.087 1.00 90.50 82 TYR A CA 1
ATOM 638 C C . TYR A 1 82 ? -12.880 -8.091 -2.995 1.00 90.50 82 TYR A C 1
ATOM 640 O O . TYR A 1 82 ? -13.448 -7.076 -2.587 1.00 90.50 82 TYR A O 1
ATOM 648 N N . ALA A 1 83 ? -11.604 -8.071 -3.393 1.00 91.62 83 ALA A N 1
ATOM 649 C CA . ALA A 1 83 ? -10.793 -6.858 -3.350 1.00 91.62 83 ALA A CA 1
ATOM 650 C C . ALA A 1 83 ? -11.332 -5.767 -4.290 1.00 91.62 83 ALA A C 1
ATOM 652 O O . ALA A 1 83 ? -11.460 -4.621 -3.865 1.00 91.62 83 ALA A O 1
ATOM 653 N N . VAL A 1 84 ? -11.696 -6.121 -5.529 1.00 93.88 84 VAL A N 1
ATOM 654 C CA . VAL A 1 84 ? -12.295 -5.204 -6.515 1.00 93.88 84 VAL A CA 1
ATOM 655 C C . VAL A 1 84 ? -13.558 -4.573 -5.958 1.00 93.88 84 VAL A C 1
ATOM 657 O O . VAL A 1 84 ? -13.686 -3.355 -6.012 1.00 93.88 84 VAL A O 1
ATOM 660 N N . THR A 1 85 ? -14.440 -5.381 -5.363 1.00 89.44 85 THR A N 1
ATOM 661 C CA . THR A 1 85 ? -15.682 -4.885 -4.763 1.00 89.44 85 THR A CA 1
ATOM 662 C C . THR A 1 85 ? -15.369 -3.766 -3.771 1.00 89.44 85 THR A C 1
ATOM 664 O O . THR A 1 85 ? -15.848 -2.649 -3.944 1.00 89.44 85 THR A O 1
ATOM 667 N N . ILE A 1 86 ? -14.489 -4.019 -2.795 1.00 87.62 86 ILE A N 1
ATOM 668 C CA . ILE A 1 86 ? -14.147 -3.043 -1.745 1.00 87.62 86 ILE A CA 1
ATOM 669 C C . ILE A 1 86 ? -13.454 -1.795 -2.300 1.00 87.62 86 ILE A C 1
ATOM 671 O O . ILE A 1 86 ? -13.789 -0.669 -1.917 1.00 87.62 86 ILE A O 1
ATOM 675 N N . LEU A 1 87 ? -12.480 -1.985 -3.186 1.00 91.50 87 LEU A N 1
ATOM 676 C CA . LEU A 1 87 ? -11.679 -0.900 -3.745 1.00 91.50 87 LEU A CA 1
ATOM 677 C C . LEU A 1 87 ? -12.525 0.002 -4.668 1.00 91.50 87 LEU A C 1
ATOM 679 O O . LEU A 1 87 ? -12.423 1.226 -4.571 1.00 91.50 87 LEU A O 1
ATOM 683 N N . ASP A 1 88 ? -13.454 -0.551 -5.451 1.00 90.69 88 ASP A N 1
ATOM 684 C CA . ASP A 1 88 ? -14.406 0.244 -6.240 1.00 90.69 88 ASP A CA 1
ATOM 685 C C . ASP A 1 88 ? -15.368 1.026 -5.333 1.00 90.69 88 ASP A C 1
ATOM 687 O O . ASP A 1 88 ? -15.659 2.199 -5.584 1.00 90.69 88 ASP A O 1
ATOM 691 N N . GLY A 1 89 ? -15.783 0.442 -4.201 1.00 87.44 89 GLY A N 1
ATOM 692 C CA . GLY A 1 89 ? -16.515 1.170 -3.158 1.00 87.44 89 GLY A CA 1
ATOM 693 C C . GLY A 1 89 ? -15.761 2.395 -2.655 1.00 87.44 89 GLY A C 1
ATOM 694 O O . GLY A 1 89 ? -16.357 3.455 -2.459 1.00 87.44 89 GLY A O 1
ATOM 695 N N . CYS A 1 90 ? -14.440 2.288 -2.521 1.00 86.75 90 CYS A N 1
ATOM 696 C CA . CYS A 1 90 ? -13.555 3.391 -2.149 1.00 86.75 90 CYS A CA 1
ATOM 697 C C . CYS A 1 90 ? -13.351 4.440 -3.258 1.00 86.75 90 CYS A C 1
ATOM 699 O O . CYS A 1 90 ? -12.710 5.458 -2.999 1.00 86.75 90 CYS A O 1
ATOM 701 N N . GLY A 1 91 ? -13.917 4.243 -4.452 1.00 88.75 91 GLY A N 1
ATOM 702 C CA . GLY A 1 91 ? -13.813 5.170 -5.579 1.00 88.75 91 GLY A CA 1
ATOM 703 C C . GLY A 1 91 ? -12.599 4.940 -6.480 1.00 88.75 91 GLY A C 1
ATOM 704 O O . GLY A 1 91 ? -12.228 5.846 -7.225 1.00 88.75 91 GLY A O 1
ATOM 705 N N . PHE A 1 92 ? -11.969 3.764 -6.416 1.00 92.00 92 PHE A N 1
ATOM 706 C CA . PHE A 1 92 ? -10.989 3.360 -7.423 1.00 92.00 92 PHE A CA 1
ATOM 707 C C . PHE A 1 92 ? -11.668 2.827 -8.683 1.00 92.00 92 PHE A C 1
ATOM 709 O O . PHE A 1 92 ? -12.805 2.368 -8.651 1.00 92.00 92 PHE A O 1
ATOM 716 N N . PHE A 1 93 ? -10.923 2.838 -9.786 1.00 93.19 93 PHE A N 1
ATOM 717 C CA . PHE A 1 93 ? -11.241 2.054 -10.976 1.00 93.19 93 PHE A CA 1
ATOM 718 C C . PHE A 1 93 ? -10.448 0.744 -10.916 1.00 93.19 93 PHE A C 1
ATOM 720 O O . PHE A 1 93 ? -9.490 0.541 -11.666 1.00 93.19 93 PHE A O 1
ATOM 727 N N . SER A 1 94 ? -10.794 -0.126 -9.964 1.00 93.62 94 SER A N 1
ATOM 728 C CA . SER A 1 94 ? -9.916 -1.212 -9.508 1.00 93.62 94 SER A CA 1
ATOM 729 C C . SER A 1 94 ? -9.625 -2.229 -10.596 1.00 93.62 94 SER A C 1
ATOM 731 O O . SER A 1 94 ? -8.509 -2.725 -10.664 1.00 93.62 94 SER A O 1
ATOM 733 N N . VAL A 1 95 ? -10.584 -2.519 -11.481 1.00 96.69 95 VAL A N 1
ATOM 734 C CA . VAL A 1 95 ? -10.370 -3.451 -12.602 1.00 96.69 95 VAL A CA 1
ATOM 735 C C . VAL A 1 95 ? -9.246 -2.961 -13.520 1.00 96.69 95 VAL A C 1
ATOM 737 O O . VAL A 1 95 ? -8.333 -3.724 -13.833 1.00 96.69 95 VAL A O 1
ATOM 740 N N . VAL A 1 96 ? -9.280 -1.680 -13.904 1.00 97.50 96 VAL A N 1
ATOM 741 C CA . VAL A 1 96 ? -8.258 -1.063 -14.764 1.00 97.50 96 VAL A CA 1
ATOM 742 C C . VAL A 1 96 ? -6.935 -0.951 -14.012 1.00 97.50 96 VAL A C 1
ATOM 744 O O . VAL A 1 96 ? -5.897 -1.364 -14.523 1.00 97.50 96 VAL A O 1
ATOM 747 N N . GLY A 1 97 ? -6.967 -0.456 -12.773 1.00 97.81 97 GLY A N 1
ATOM 748 C CA . GLY A 1 97 ? -5.762 -0.291 -11.968 1.00 97.81 97 GLY A CA 1
ATOM 749 C C . GLY A 1 97 ? -5.055 -1.616 -11.662 1.00 97.81 97 GLY A C 1
ATOM 750 O O . GLY A 1 97 ? -3.837 -1.694 -11.783 1.00 97.81 97 GLY A O 1
ATOM 751 N N . ILE A 1 98 ? -5.793 -2.685 -11.342 1.00 98.25 98 ILE A N 1
ATOM 752 C CA . ILE A 1 98 ? -5.227 -4.028 -11.133 1.00 98.25 98 ILE A CA 1
ATOM 753 C C . ILE A 1 98 ? -4.584 -4.546 -12.418 1.00 98.25 98 ILE A C 1
ATOM 755 O O . ILE A 1 98 ? -3.495 -5.111 -12.345 1.00 98.25 98 ILE A O 1
ATOM 759 N N . GLN A 1 99 ? -5.212 -4.339 -13.581 1.00 98.00 99 GLN A N 1
ATOM 760 C CA . GLN A 1 99 ? -4.621 -4.748 -14.854 1.00 98.00 99 GLN A CA 1
ATOM 761 C C . GLN A 1 99 ? -3.290 -4.027 -15.104 1.00 98.00 99 GLN A C 1
ATOM 763 O O . GLN A 1 99 ? -2.297 -4.687 -15.387 1.00 98.00 99 GLN A O 1
ATOM 768 N N . ILE A 1 100 ? -3.232 -2.710 -14.876 1.00 97.62 100 ILE A N 1
ATOM 769 C CA . ILE A 1 100 ? -1.989 -1.932 -14.989 1.00 97.62 100 ILE A CA 1
ATOM 770 C C . ILE A 1 100 ? -0.909 -2.488 -14.051 1.00 97.62 100 ILE A C 1
ATOM 772 O O . ILE A 1 100 ? 0.237 -2.659 -14.459 1.00 97.62 100 ILE A O 1
ATOM 776 N N . LEU A 1 101 ? -1.249 -2.811 -12.800 1.00 98.25 101 LEU A N 1
ATOM 777 C CA . LEU A 1 101 ? -0.287 -3.386 -11.853 1.00 98.25 101 LEU A CA 1
ATOM 778 C C . LEU A 1 101 ? 0.226 -4.766 -12.295 1.00 98.25 101 LEU A C 1
ATOM 780 O O . LEU A 1 101 ? 1.396 -5.078 -12.064 1.00 98.25 101 LEU A O 1
ATOM 784 N N . VAL A 1 102 ? -0.620 -5.575 -12.941 1.00 97.81 102 VAL A N 1
ATOM 785 C CA . VAL A 1 102 ? -0.231 -6.869 -13.523 1.00 97.81 102 VAL A CA 1
ATOM 786 C C . VAL A 1 102 ? 0.692 -6.681 -14.724 1.00 97.81 102 VAL A C 1
ATOM 788 O O . VAL A 1 102 ? 1.747 -7.314 -14.779 1.00 97.81 102 VAL A O 1
ATOM 791 N N . ASP A 1 103 ? 0.355 -5.768 -15.634 1.00 96.25 103 ASP A N 1
ATOM 792 C CA . ASP A 1 103 ? 1.162 -5.464 -16.822 1.00 96.25 103 ASP A CA 1
ATOM 793 C C . ASP A 1 103 ? 2.552 -4.944 -16.425 1.00 96.25 103 ASP A C 1
ATOM 795 O O . ASP A 1 103 ? 3.565 -5.319 -17.013 1.00 96.25 103 ASP A O 1
ATOM 799 N N . ARG A 1 104 ? 2.621 -4.158 -15.343 1.00 95.62 104 ARG A N 1
ATOM 800 C CA . ARG A 1 104 ? 3.861 -3.640 -14.739 1.00 95.62 104 ARG A CA 1
ATOM 801 C C . ARG A 1 104 ? 4.586 -4.655 -13.849 1.00 95.62 104 ARG A C 1
ATOM 803 O O . ARG A 1 104 ? 5.576 -4.308 -13.208 1.00 95.62 104 ARG A O 1
ATOM 810 N N . CYS A 1 105 ? 4.109 -5.900 -13.786 1.00 96.25 105 CYS A N 1
ATOM 811 C CA . CYS A 1 105 ? 4.659 -6.982 -12.965 1.00 96.25 105 CYS A CA 1
ATOM 812 C C . CYS A 1 105 ? 4.764 -6.655 -11.460 1.00 96.25 105 CYS A C 1
ATOM 814 O O . CYS A 1 105 ? 5.503 -7.320 -10.731 1.00 96.25 105 CYS A O 1
ATOM 816 N N . LEU A 1 106 ? 4.017 -5.652 -10.990 1.00 97.44 106 LEU A N 1
ATOM 817 C CA . LEU A 1 106 ? 3.930 -5.251 -9.585 1.00 97.44 106 LEU A CA 1
ATOM 818 C C . LEU A 1 106 ? 2.950 -6.128 -8.791 1.00 97.44 106 LEU A C 1
ATOM 820 O O . LEU A 1 106 ? 2.986 -6.175 -7.561 1.00 97.44 106 LEU A O 1
ATOM 824 N N . LEU A 1 107 ? 2.076 -6.825 -9.511 1.00 97.88 107 LEU A N 1
ATOM 825 C CA . LEU A 1 107 ? 1.028 -7.693 -9.003 1.00 97.88 107 LEU A CA 1
ATOM 826 C C . LEU A 1 107 ? 0.906 -8.916 -9.919 1.00 97.88 107 LEU A C 1
ATOM 828 O O . LEU A 1 107 ? 1.165 -8.837 -11.116 1.00 97.88 107 LEU A O 1
ATOM 832 N N . ALA A 1 108 ? 0.492 -10.048 -9.367 1.00 97.31 108 ALA A N 1
ATOM 833 C CA . ALA A 1 108 ? 0.097 -11.227 -10.125 1.00 97.31 108 ALA A CA 1
ATOM 834 C C . ALA A 1 108 ? -1.281 -11.702 -9.655 1.00 97.31 108 ALA A C 1
ATOM 836 O O . ALA A 1 108 ? -1.686 -11.444 -8.521 1.00 97.31 108 ALA A O 1
ATOM 837 N N . ILE A 1 109 ? -2.009 -12.395 -10.529 1.00 97.69 109 ILE A N 1
ATOM 838 C CA . ILE A 1 109 ? -3.278 -13.036 -10.180 1.00 97.69 109 ILE A CA 1
ATOM 839 C C . ILE A 1 109 ? -3.100 -14.540 -10.346 1.00 97.69 109 ILE A C 1
ATOM 841 O O . ILE A 1 109 ? -2.887 -15.020 -11.456 1.00 97.69 109 ILE A O 1
ATOM 845 N N . GLU A 1 110 ? -3.217 -15.282 -9.250 1.00 96.44 110 GLU A N 1
ATOM 846 C CA . GLU A 1 110 ? -3.113 -16.744 -9.246 1.00 96.44 110 GLU A CA 1
ATOM 847 C C . GLU A 1 110 ? -4.320 -17.329 -8.524 1.00 96.44 110 GLU A C 1
ATOM 849 O O . GLU A 1 110 ? -4.595 -16.957 -7.387 1.00 96.44 110 GLU A O 1
ATOM 854 N N . HIS A 1 111 ? -5.054 -18.244 -9.162 1.00 96.12 111 HIS A N 1
ATOM 855 C CA . HIS A 1 111 ? -6.255 -18.858 -8.571 1.00 96.12 111 HIS A CA 1
ATOM 856 C C . HIS A 1 111 ? -7.253 -17.821 -8.016 1.00 96.12 111 HIS A C 1
ATOM 858 O O . HIS A 1 111 ? -7.766 -17.968 -6.909 1.00 96.12 111 HIS A O 1
ATOM 864 N N . ASN A 1 112 ? -7.479 -16.743 -8.774 1.00 96.00 112 ASN A N 1
ATOM 865 C CA . ASN A 1 112 ? -8.278 -15.579 -8.377 1.00 96.00 112 ASN A CA 1
ATOM 866 C C . ASN A 1 112 ? -7.767 -14.815 -7.143 1.00 96.00 112 ASN A C 1
ATOM 868 O O . ASN A 1 112 ? -8.517 -14.049 -6.555 1.00 96.00 112 ASN A O 1
ATOM 872 N N . LYS A 1 113 ? -6.505 -14.980 -6.736 1.00 96.50 113 LYS A N 1
ATOM 873 C CA . LYS A 1 113 ? -5.913 -14.252 -5.607 1.00 96.50 113 LYS A CA 1
ATOM 874 C C . LYS A 1 113 ? -4.920 -13.199 -6.064 1.00 96.50 113 LYS A C 1
ATOM 876 O O . LYS A 1 113 ? -4.155 -13.429 -6.996 1.00 96.50 113 LYS A O 1
ATOM 881 N N . LEU A 1 114 ? -4.907 -12.067 -5.365 1.00 97.38 114 LEU A N 1
ATOM 882 C CA . LEU A 1 114 ? -3.958 -10.976 -5.569 1.00 97.38 114 LEU A CA 1
ATOM 883 C C . LEU A 1 114 ? -2.598 -11.328 -4.955 1.00 97.38 114 LEU A C 1
ATOM 885 O O . LEU A 1 114 ? -2.382 -11.164 -3.756 1.00 97.38 114 LEU A O 1
ATOM 889 N N . MET A 1 115 ? -1.668 -11.814 -5.768 1.00 97.56 115 MET A N 1
ATOM 890 C CA . MET A 1 115 ? -0.336 -12.225 -5.335 1.00 97.56 115 MET A CA 1
ATOM 891 C C . MET A 1 115 ? 0.664 -11.081 -5.505 1.00 97.56 115 MET A C 1
ATOM 893 O O . MET A 1 115 ? 0.919 -10.619 -6.615 1.00 97.56 115 MET A O 1
ATOM 897 N N . VAL A 1 116 ? 1.264 -10.637 -4.401 1.00 95.94 116 VAL A N 1
ATOM 898 C CA . VAL A 1 116 ? 2.331 -9.627 -4.400 1.00 95.94 116 VAL A CA 1
ATOM 899 C C . VAL A 1 116 ? 3.628 -10.305 -3.986 1.00 95.94 116 VAL A C 1
ATOM 901 O O . VAL A 1 116 ? 3.685 -10.958 -2.945 1.00 95.94 116 VAL A O 1
ATOM 904 N N . HIS A 1 117 ? 4.684 -10.144 -4.782 1.00 95.56 117 HIS A N 1
ATOM 905 C CA . HIS A 1 117 ? 5.996 -10.669 -4.414 1.00 95.56 117 HIS A CA 1
ATOM 906 C C . HIS A 1 117 ? 6.502 -9.993 -3.129 1.00 95.56 117 HIS A C 1
ATOM 908 O O . HIS A 1 117 ? 6.409 -8.773 -3.003 1.00 95.56 117 HIS A O 1
ATOM 914 N N . GLN A 1 118 ? 7.115 -10.752 -2.215 1.00 93.94 118 GLN A N 1
ATOM 915 C CA . GLN A 1 118 ? 7.570 -10.264 -0.903 1.00 93.94 118 GLN A CA 1
ATOM 916 C C . GLN A 1 118 ? 8.355 -8.939 -0.982 1.00 93.94 118 GLN A C 1
ATOM 918 O O . GLN A 1 118 ? 7.987 -7.975 -0.324 1.00 93.94 118 GLN A O 1
ATOM 923 N N . LEU A 1 119 ? 9.360 -8.846 -1.863 1.00 94.00 119 LEU A N 1
ATOM 924 C CA . LEU A 1 119 ? 10.126 -7.606 -2.089 1.00 94.00 119 LEU A CA 1
ATOM 925 C C . LEU A 1 119 ? 9.280 -6.399 -2.537 1.00 94.00 119 LEU A C 1
ATOM 927 O O . LEU A 1 119 ? 9.577 -5.274 -2.152 1.00 94.00 119 LEU A O 1
ATOM 931 N N . LEU A 1 120 ? 8.234 -6.607 -3.341 1.00 96.69 120 LEU A N 1
ATOM 932 C CA . LEU A 1 120 ? 7.328 -5.531 -3.761 1.00 96.69 120 LEU A CA 1
ATOM 933 C C . LEU A 1 120 ? 6.415 -5.106 -2.612 1.00 96.69 120 LEU A C 1
ATOM 935 O O . LEU A 1 120 ? 6.126 -3.923 -2.445 1.00 96.69 120 LEU A O 1
ATOM 939 N N . GLN A 1 121 ? 6.009 -6.068 -1.785 1.00 95.88 121 GLN A N 1
ATOM 940 C CA . GLN A 1 121 ? 5.259 -5.789 -0.572 1.00 95.88 121 GLN A CA 1
ATOM 941 C C . GLN A 1 121 ? 6.111 -5.003 0.438 1.00 95.88 121 GLN A C 1
ATOM 943 O O . GLN A 1 121 ? 5.632 -4.031 1.016 1.00 95.88 121 GLN A O 1
ATOM 948 N N . ASP A 1 122 ? 7.382 -5.377 0.610 1.00 95.56 122 ASP A N 1
ATOM 949 C CA . ASP A 1 122 ? 8.348 -4.660 1.450 1.00 95.56 122 ASP A CA 1
ATOM 950 C C . ASP A 1 122 ? 8.617 -3.248 0.927 1.00 95.56 122 ASP A C 1
ATOM 952 O O . ASP A 1 122 ? 8.622 -2.302 1.708 1.00 95.56 122 ASP A O 1
ATOM 956 N N . MET A 1 123 ? 8.746 -3.082 -0.391 1.00 96.69 123 MET A N 1
ATOM 957 C CA . MET A 1 123 ? 8.865 -1.770 -1.028 1.00 96.69 123 MET A CA 1
ATOM 958 C C . MET A 1 123 ? 7.641 -0.889 -0.739 1.00 96.69 123 MET A C 1
ATOM 960 O O . MET A 1 123 ? 7.799 0.259 -0.331 1.00 96.69 123 MET A O 1
ATOM 964 N N . GLY A 1 124 ? 6.423 -1.413 -0.910 1.00 97.19 124 GLY A N 1
ATOM 965 C CA . GLY A 1 124 ? 5.197 -0.667 -0.616 1.00 97.19 124 GLY A CA 1
ATOM 966 C C . GLY A 1 124 ? 5.079 -0.275 0.861 1.00 97.19 124 GLY A C 1
ATOM 967 O O . GLY A 1 124 ? 4.739 0.862 1.181 1.00 97.19 124 GLY A O 1
ATOM 968 N N . ARG A 1 125 ? 5.438 -1.186 1.774 1.00 95.25 125 ARG A N 1
ATOM 969 C CA . ARG A 1 125 ? 5.501 -0.899 3.216 1.00 95.25 125 ARG A CA 1
ATOM 970 C C . ARG A 1 125 ? 6.537 0.166 3.561 1.00 95.25 125 ARG A C 1
ATOM 972 O O . ARG A 1 125 ? 6.279 0.979 4.445 1.00 95.25 125 ARG A O 1
ATOM 979 N N . GLU A 1 126 ? 7.683 0.160 2.889 1.00 95.75 126 GLU A N 1
ATOM 980 C CA . GLU A 1 126 ? 8.735 1.153 3.098 1.00 95.75 126 GLU A CA 1
ATOM 981 C C . GLU A 1 126 ? 8.288 2.545 2.637 1.00 95.75 126 GLU A C 1
ATOM 983 O O . GLU A 1 126 ? 8.478 3.510 3.371 1.00 95.75 126 GLU A O 1
ATOM 988 N N . ILE A 1 127 ? 7.581 2.642 1.505 1.00 96.69 127 ILE A N 1
ATOM 989 C CA . ILE A 1 127 ? 6.961 3.899 1.047 1.00 96.69 127 ILE A CA 1
ATOM 990 C C . ILE A 1 127 ? 6.020 4.464 2.122 1.00 96.69 127 ILE A C 1
ATOM 992 O O . ILE A 1 127 ? 6.093 5.644 2.452 1.00 96.69 127 ILE A O 1
ATOM 996 N N . ILE A 1 128 ? 5.176 3.620 2.722 1.00 96.00 128 ILE A N 1
ATOM 997 C CA . ILE A 1 128 ? 4.250 4.040 3.787 1.00 96.00 128 ILE A CA 1
ATOM 998 C C . ILE A 1 128 ? 5.008 4.437 5.059 1.00 96.00 128 ILE A C 1
ATOM 1000 O O . ILE A 1 128 ? 4.644 5.404 5.728 1.00 96.00 128 ILE A O 1
ATOM 1004 N N . ARG A 1 129 ? 6.086 3.717 5.394 1.00 94.31 129 ARG A N 1
ATOM 1005 C CA . ARG A 1 129 ? 6.953 4.053 6.529 1.00 94.31 129 ARG A CA 1
ATOM 1006 C C . ARG A 1 129 ? 7.576 5.438 6.360 1.00 94.31 129 ARG A C 1
ATOM 1008 O O . ARG A 1 129 ? 7.660 6.183 7.332 1.00 94.31 129 ARG A O 1
ATOM 1015 N N . GLU A 1 130 ? 7.993 5.789 5.147 1.00 94.12 130 GLU A N 1
ATOM 1016 C CA . GLU A 1 130 ? 8.577 7.093 4.826 1.00 94.12 130 GLU A CA 1
ATOM 1017 C C . GLU A 1 130 ? 7.581 8.259 4.935 1.00 94.12 130 GLU A C 1
ATOM 1019 O O . GLU A 1 130 ? 8.011 9.381 5.195 1.00 94.12 130 GLU A O 1
ATOM 1024 N N . GLU A 1 131 ? 6.266 8.024 4.813 1.00 93.44 131 GLU A N 1
ATOM 1025 C CA . GLU A 1 131 ? 5.251 9.073 5.022 1.00 93.44 131 GLU A CA 1
ATOM 1026 C C . GLU A 1 131 ? 5.304 9.664 6.436 1.00 93.44 131 GLU A C 1
ATOM 1028 O O . GLU A 1 131 ? 4.979 10.836 6.635 1.00 93.44 131 GLU A O 1
ATOM 1033 N N . SER A 1 132 ? 5.659 8.830 7.418 1.00 91.06 132 SER A N 1
ATOM 1034 C CA . SER A 1 132 ? 5.855 9.214 8.812 1.00 91.06 132 SER A CA 1
ATOM 1035 C C . SER A 1 132 ? 6.797 8.215 9.504 1.00 91.06 132 SER A C 1
ATOM 1037 O O . SER A 1 132 ? 6.341 7.210 10.067 1.00 91.06 132 SER A O 1
ATOM 1039 N N . PRO A 1 133 ? 8.121 8.470 9.470 1.00 86.50 133 PRO A N 1
ATOM 1040 C CA . PRO A 1 133 ? 9.120 7.532 9.987 1.00 86.50 133 PRO A CA 1
ATOM 1041 C C . PRO A 1 133 ? 9.079 7.352 11.505 1.00 86.50 133 PRO A C 1
ATOM 1043 O O . PRO A 1 133 ? 9.433 6.286 12.007 1.00 86.50 133 PRO A O 1
ATOM 1046 N N . TRP A 1 134 ? 8.673 8.401 12.224 1.00 87.50 134 TRP A N 1
ATOM 1047 C CA . TRP A 1 134 ? 8.744 8.482 13.686 1.00 87.50 134 TRP A CA 1
ATOM 1048 C C . TRP A 1 134 ? 7.387 8.291 14.364 1.00 87.50 134 TRP A C 1
ATOM 1050 O O . TRP A 1 134 ? 7.336 7.948 15.541 1.00 87.50 134 TRP A O 1
ATOM 1060 N N . GLU A 1 135 ? 6.291 8.468 13.622 1.00 87.94 135 GLU A N 1
ATOM 1061 C CA . GLU A 1 135 ? 4.930 8.371 14.149 1.00 87.94 135 GLU A CA 1
ATOM 1062 C C . GLU A 1 135 ? 4.090 7.414 13.291 1.00 87.94 135 GLU A C 1
ATOM 1064 O O . GLU A 1 135 ? 3.467 7.845 12.314 1.00 87.94 135 GLU A O 1
ATOM 1069 N N . PRO A 1 136 ? 4.027 6.117 13.646 1.00 81.94 136 PRO A N 1
ATOM 1070 C CA . PRO A 1 136 ? 3.210 5.141 12.927 1.00 81.94 136 PRO A CA 1
ATOM 1071 C C . PRO A 1 136 ? 1.726 5.529 12.856 1.00 81.94 136 PRO A C 1
ATOM 1073 O O . PRO A 1 136 ? 1.086 5.317 11.834 1.00 81.94 136 PRO A O 1
ATOM 1076 N N . SER A 1 137 ? 1.190 6.190 13.889 1.00 84.44 137 SER A N 1
ATOM 1077 C CA . SER A 1 137 ? -0.190 6.709 13.934 1.00 84.44 137 SER A CA 1
ATOM 1078 C C . SER A 1 137 ? -0.497 7.806 12.906 1.00 84.44 137 SER A C 1
ATOM 1080 O O . SER A 1 137 ? -1.663 8.142 12.681 1.00 84.44 137 SER A O 1
ATOM 1082 N N . SER A 1 138 ? 0.539 8.365 12.283 1.00 88.31 138 SER A N 1
ATOM 1083 C CA . SER A 1 138 ? 0.453 9.417 11.268 1.00 88.31 138 SER A CA 1
ATOM 1084 C C . SER A 1 138 ? 0.661 8.876 9.840 1.00 88.31 138 SER A C 1
ATOM 1086 O O . SER A 1 138 ? 0.651 9.655 8.882 1.00 88.31 138 SER A O 1
ATOM 1088 N N . GLN A 1 139 ? 0.824 7.557 9.671 1.00 94.38 139 GLN A N 1
ATOM 1089 C CA . GLN A 1 139 ? 0.885 6.890 8.363 1.00 94.38 139 GLN A CA 1
ATOM 1090 C C . GLN A 1 139 ? -0.512 6.737 7.751 1.00 94.38 139 GLN A C 1
ATOM 1092 O O . GLN A 1 139 ? -1.511 6.591 8.457 1.00 94.38 139 GLN A O 1
ATOM 1097 N N . SER A 1 140 ? -0.596 6.743 6.420 1.00 96.12 140 SER A N 1
ATOM 1098 C CA . SER A 1 140 ? -1.877 6.601 5.725 1.00 96.12 140 SER A CA 1
ATOM 1099 C C . SER A 1 140 ? -2.442 5.177 5.764 1.00 96.12 140 SER A C 1
ATOM 1101 O O . SER A 1 140 ? -3.663 5.009 5.757 1.00 96.12 140 SER A O 1
ATOM 1103 N N . ARG A 1 141 ? -1.590 4.146 5.852 1.00 96.81 141 ARG A N 1
ATOM 1104 C CA . ARG A 1 141 ? -1.999 2.740 6.007 1.00 96.81 141 ARG A CA 1
ATOM 1105 C C . ARG A 1 141 ? -1.399 2.124 7.262 1.00 96.81 141 ARG A C 1
ATOM 1107 O O . ARG A 1 141 ? -0.188 1.955 7.361 1.00 96.81 141 ARG A O 1
ATOM 1114 N N . ILE A 1 142 ? -2.261 1.688 8.174 1.00 96.12 142 ILE A N 1
ATOM 1115 C CA . ILE A 1 142 ? -1.868 0.954 9.375 1.00 96.12 142 ILE A CA 1
ATOM 1116 C C . ILE A 1 142 ? -2.070 -0.540 9.125 1.00 96.12 142 ILE A C 1
ATOM 1118 O O . ILE A 1 142 ? -3.179 -1.060 9.250 1.00 96.12 142 ILE A O 1
ATOM 1122 N N . TRP A 1 143 ? -0.993 -1.227 8.742 1.00 92.69 143 TRP A N 1
ATOM 1123 C CA . TRP A 1 143 ? -1.009 -2.663 8.431 1.00 92.69 143 TRP A CA 1
ATOM 1124 C C . TRP A 1 143 ? -0.491 -3.548 9.576 1.00 92.69 143 TRP A C 1
ATOM 1126 O O . TRP A 1 143 ? -0.766 -4.745 9.607 1.00 92.69 143 TRP A O 1
ATOM 1136 N N . LYS A 1 144 ? 0.249 -2.977 10.538 1.00 91.00 144 LYS A N 1
ATOM 1137 C CA . LYS A 1 144 ? 0.716 -3.696 11.729 1.00 91.00 144 LYS A CA 1
ATOM 1138 C C . LYS A 1 144 ? -0.370 -3.692 12.798 1.00 91.00 144 LYS A C 1
ATOM 1140 O O . LYS A 1 144 ? -0.735 -2.637 13.313 1.00 91.00 144 LYS A O 1
ATOM 1145 N N . HIS A 1 145 ? -0.814 -4.877 13.205 1.00 89.62 145 HIS A N 1
ATOM 1146 C CA . HIS A 1 145 ? -1.871 -5.020 14.211 1.00 89.62 145 HIS A CA 1
ATOM 1147 C C . HIS A 1 145 ? -1.516 -4.374 15.557 1.00 89.62 145 HIS A C 1
ATOM 1149 O O . HIS A 1 145 ? -2.383 -3.784 16.193 1.00 89.62 145 HIS A O 1
ATOM 1155 N N . LYS A 1 146 ? -0.240 -4.418 15.970 1.00 89.94 146 LYS A N 1
ATOM 1156 C CA . LYS A 1 146 ? 0.231 -3.756 17.198 1.00 89.94 146 LYS A CA 1
ATOM 1157 C C . LYS A 1 146 ? 0.073 -2.234 17.138 1.00 89.94 146 LYS A C 1
ATOM 1159 O O . LYS A 1 146 ? -0.342 -1.624 18.118 1.00 89.94 146 LYS A O 1
ATOM 1164 N N . ASP A 1 147 ? 0.362 -1.629 15.990 1.00 91.75 147 ASP A N 1
ATOM 1165 C CA . ASP A 1 147 ? 0.224 -0.182 15.817 1.00 91.75 147 ASP A CA 1
ATOM 1166 C C . ASP A 1 147 ? -1.258 0.208 15.812 1.00 91.75 147 ASP A C 1
ATOM 1168 O O . ASP A 1 147 ? -1.649 1.138 16.511 1.00 91.75 147 ASP A O 1
ATOM 1172 N N . ALA A 1 148 ? -2.103 -0.563 15.117 1.00 91.81 148 ALA A N 1
ATOM 1173 C CA . ALA A 1 148 ? -3.555 -0.387 15.143 1.00 91.81 148 ALA A CA 1
ATOM 1174 C C . ALA A 1 148 ? -4.136 -0.499 16.563 1.00 91.81 148 ALA A C 1
ATOM 1176 O O . ALA A 1 148 ? -4.951 0.329 16.965 1.00 91.81 148 ALA A O 1
ATOM 1177 N N . PHE A 1 149 ? -3.683 -1.486 17.339 1.00 90.94 149 PHE A N 1
ATOM 1178 C CA . PHE A 1 149 ? -4.076 -1.662 18.734 1.00 90.94 149 PHE A CA 1
ATOM 1179 C C . PHE A 1 149 ? -3.737 -0.430 19.580 1.00 90.94 149 PHE A C 1
ATOM 1181 O O . PHE A 1 149 ? -4.616 0.125 20.237 1.00 90.94 149 PHE A O 1
ATOM 1188 N N . ASN A 1 150 ? -2.486 0.036 19.513 1.00 89.81 150 ASN A N 1
ATOM 1189 C CA . ASN A 1 150 ? -2.029 1.211 20.257 1.00 89.81 150 ASN A CA 1
ATOM 1190 C C . ASN A 1 150 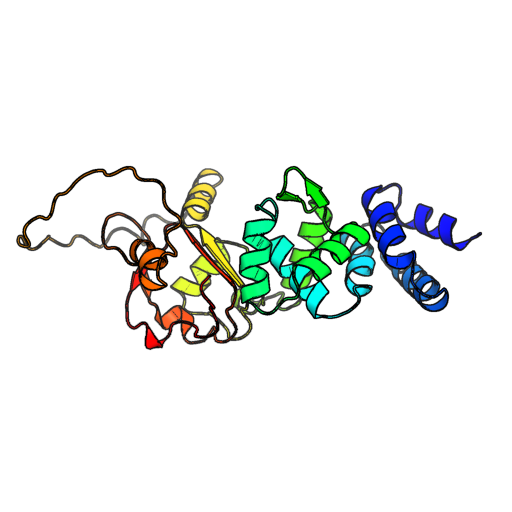? -2.800 2.476 19.857 1.00 89.81 150 ASN A C 1
ATOM 1192 O O . ASN A 1 150 ? -3.111 3.309 20.707 1.00 89.81 150 ASN A O 1
ATOM 1196 N N . ILE A 1 151 ? -3.133 2.611 18.571 1.00 92.50 151 ILE A N 1
ATOM 1197 C CA . ILE A 1 151 ? -3.923 3.729 18.051 1.00 92.50 151 ILE A CA 1
ATOM 1198 C C . ILE A 1 151 ? -5.326 3.742 18.655 1.00 92.50 151 ILE A C 1
ATOM 1200 O O . ILE A 1 151 ? -5.790 4.803 19.073 1.00 92.50 151 ILE A O 1
ATOM 1204 N N . PHE A 1 152 ? -6.000 2.591 18.720 1.00 90.75 152 PHE A N 1
ATOM 1205 C CA . PHE A 1 152 ? -7.324 2.524 19.333 1.00 90.75 152 PHE A CA 1
ATOM 1206 C C . PHE A 1 152 ? -7.270 2.697 20.849 1.00 90.75 152 PHE A C 1
ATOM 1208 O O . PHE A 1 152 ? -8.063 3.462 21.392 1.00 90.75 152 PHE A O 1
ATOM 1215 N N . GLN A 1 153 ? -6.311 2.060 21.524 1.00 88.44 153 GLN A N 1
ATOM 1216 C CA . GLN A 1 153 ? -6.154 2.155 22.975 1.00 88.44 153 GLN A CA 1
ATOM 1217 C C . GLN A 1 153 ? -5.826 3.586 23.425 1.00 88.44 153 GLN A C 1
ATOM 1219 O O . GLN A 1 153 ? -6.449 4.109 24.344 1.00 88.44 153 GLN A O 1
ATOM 1224 N N . GLY A 1 154 ? -4.871 4.242 22.762 1.00 88.94 154 GLY A N 1
ATOM 1225 C CA . GLY A 1 154 ? -4.469 5.618 23.065 1.00 88.94 154 GLY A CA 1
ATOM 1226 C C . GLY A 1 154 ? -5.339 6.682 22.394 1.00 88.94 154 GLY A C 1
ATOM 1227 O O . GLY A 1 154 ? -5.077 7.877 22.547 1.00 88.94 154 GLY A O 1
ATOM 1228 N N . LYS A 1 155 ? -6.335 6.268 21.600 1.00 92.00 155 LYS A N 1
ATOM 1229 C CA . LYS A 1 155 ? -7.162 7.133 20.745 1.00 92.00 155 LYS A CA 1
ATOM 1230 C C . LYS A 1 155 ? -6.328 8.066 19.857 1.00 92.00 155 LYS A C 1
ATOM 1232 O O . LYS A 1 155 ? -6.793 9.147 19.506 1.00 92.00 155 LYS A O 1
ATOM 1237 N N . THR A 1 156 ? -5.101 7.690 19.489 1.00 92.81 156 THR A N 1
ATOM 1238 C CA . THR A 1 156 ? -4.108 8.551 18.809 1.00 92.81 156 THR A CA 1
ATOM 1239 C C . THR A 1 156 ? -4.278 8.613 17.291 1.00 92.81 156 THR A C 1
ATOM 1241 O O . THR A 1 156 ? -3.395 9.093 16.583 1.00 92.81 156 THR A O 1
ATOM 1244 N N . GLY A 1 157 ? -5.420 8.149 16.778 1.00 90.38 157 GLY A N 1
ATOM 1245 C CA . GLY A 1 157 ? -5.745 8.207 15.359 1.00 90.38 157 GLY A CA 1
ATOM 1246 C C . GLY A 1 157 ? -5.630 9.619 14.794 1.00 90.38 157 GLY A C 1
ATOM 1247 O O . GLY A 1 157 ? -6.006 10.598 15.442 1.00 90.38 157 GLY A O 1
ATOM 1248 N N . THR A 1 158 ? -5.132 9.719 13.565 1.00 93.56 158 THR A N 1
ATOM 1249 C CA . THR A 1 158 ? -4.984 10.989 12.851 1.00 93.56 158 THR A CA 1
ATOM 1250 C C . THR A 1 158 ? -5.871 11.017 11.612 1.00 93.56 158 THR A C 1
ATOM 1252 O O . THR A 1 158 ? -6.307 9.983 11.105 1.00 93.56 158 THR A O 1
ATOM 1255 N N . GLU A 1 159 ? -6.110 12.212 11.074 1.00 92.94 159 GLU A N 1
ATOM 1256 C CA . GLU A 1 159 ? -6.867 12.379 9.827 1.00 92.94 159 GLU A CA 1
ATOM 1257 C C . GLU A 1 159 ? -6.140 11.835 8.591 1.00 92.94 159 GLU A C 1
ATOM 1259 O O . GLU A 1 159 ? -6.738 11.747 7.521 1.00 92.94 159 GLU A O 1
ATOM 1264 N N . ARG A 1 160 ? -4.854 11.488 8.722 1.00 94.00 160 ARG A N 1
ATOM 1265 C CA . ARG A 1 160 ? -4.034 10.936 7.640 1.00 94.00 160 ARG A CA 1
ATOM 1266 C C . ARG A 1 160 ? -4.360 9.473 7.365 1.00 94.00 160 ARG A C 1
ATOM 1268 O O . ARG A 1 160 ? -4.170 9.038 6.232 1.00 94.00 160 ARG A O 1
ATOM 1275 N N . ILE A 1 161 ? -4.864 8.748 8.366 1.00 95.06 161 ILE A N 1
ATOM 1276 C CA . ILE A 1 161 ? -5.189 7.326 8.258 1.00 95.06 161 ILE A CA 1
ATOM 1277 C C . ILE A 1 161 ? -6.321 7.138 7.241 1.00 95.06 161 ILE A C 1
ATOM 1279 O O . ILE A 1 161 ? -7.432 7.639 7.414 1.00 95.06 161 ILE A O 1
ATOM 1283 N N . GLN A 1 162 ? -6.024 6.385 6.186 1.00 94.75 162 GLN A N 1
ATOM 1284 C CA . GLN A 1 162 ? -6.952 5.988 5.130 1.00 94.75 162 GLN A CA 1
ATOM 1285 C C . GLN A 1 162 ? -7.335 4.512 5.224 1.00 94.75 162 GLN A C 1
ATOM 1287 O O . GLN A 1 162 ? -8.453 4.143 4.867 1.00 94.75 162 GLN A O 1
ATOM 1292 N N . GLY A 1 163 ? -6.433 3.665 5.717 1.00 93.38 163 GLY A N 1
ATOM 1293 C CA . GLY A 1 163 ? -6.679 2.238 5.874 1.00 93.38 163 GLY A CA 1
ATOM 1294 C C . GLY A 1 163 ? -6.127 1.707 7.187 1.00 93.38 163 GLY A C 1
ATOM 1295 O O . GLY A 1 163 ? -5.036 2.103 7.600 1.00 93.38 163 GLY A O 1
ATOM 1296 N N . LEU A 1 164 ? -6.861 0.802 7.831 1.00 93.62 164 LEU A N 1
ATOM 1297 C CA . LEU A 1 164 ? -6.445 0.188 9.086 1.00 93.62 164 LEU A CA 1
ATOM 1298 C C . LEU A 1 164 ? -6.911 -1.268 9.172 1.00 93.62 164 LEU A C 1
ATOM 1300 O O . LEU A 1 164 ? -8.074 -1.575 8.905 1.00 93.62 164 LEU A O 1
ATOM 1304 N N . VAL A 1 165 ? -6.005 -2.154 9.598 1.00 90.62 165 VAL A N 1
ATOM 1305 C CA . VAL A 1 165 ? -6.326 -3.546 9.937 1.00 90.62 165 VAL A CA 1
ATOM 1306 C C . VAL A 1 165 ? -5.944 -3.875 11.378 1.00 90.62 165 VAL A C 1
ATOM 1308 O O . VAL A 1 165 ? -4.811 -3.668 11.813 1.00 90.62 165 VAL A O 1
ATOM 1311 N N . LEU A 1 166 ? -6.886 -4.458 12.113 1.00 88.94 166 LEU A N 1
ATOM 1312 C CA . LEU A 1 166 ? -6.668 -4.992 13.449 1.00 88.94 166 LEU A CA 1
ATOM 1313 C C . LEU A 1 166 ? -7.238 -6.402 13.538 1.00 88.94 166 LEU A C 1
ATOM 1315 O O . LEU A 1 166 ? -8.443 -6.601 13.430 1.00 88.94 166 LEU A O 1
ATOM 1319 N N . ASP A 1 167 ? -6.363 -7.364 13.796 1.00 86.75 167 ASP A N 1
ATOM 1320 C CA . ASP A 1 167 ? -6.746 -8.715 14.175 1.00 86.75 167 ASP A CA 1
ATOM 1321 C C . ASP A 1 167 ? -6.196 -8.981 15.577 1.00 86.75 167 ASP A C 1
ATOM 1323 O O . ASP A 1 167 ? -4.981 -9.055 15.771 1.00 86.75 167 ASP A O 1
ATOM 1327 N N . ILE A 1 168 ? -7.085 -9.081 16.569 1.00 83.50 168 ILE A N 1
ATOM 1328 C CA . ILE A 1 168 ? -6.688 -9.286 17.970 1.00 83.50 168 ILE A CA 1
ATOM 1329 C C . ILE A 1 168 ? -5.969 -10.629 18.157 1.00 83.50 168 ILE A C 1
ATOM 1331 O O . ILE A 1 168 ? -5.104 -10.748 19.027 1.00 83.50 168 ILE A O 1
ATOM 1335 N N . ARG A 1 169 ? -6.246 -11.632 17.315 1.00 84.12 169 ARG A N 1
ATOM 1336 C CA . ARG A 1 169 ? -5.571 -12.939 17.374 1.00 84.12 169 ARG A CA 1
ATOM 1337 C C . ARG A 1 169 ? -4.082 -12.806 17.073 1.00 84.12 169 ARG A C 1
ATOM 1339 O O . ARG A 1 169 ? -3.262 -13.419 17.748 1.00 84.12 169 ARG A O 1
ATOM 1346 N N . MET A 1 170 ? -3.736 -11.912 16.147 1.00 80.94 170 MET A N 1
ATOM 1347 C CA . MET A 1 170 ? -2.354 -11.644 15.741 1.00 80.94 170 MET A CA 1
ATOM 1348 C C . MET A 1 170 ? -1.543 -10.907 16.815 1.00 80.94 170 MET A C 1
ATOM 1350 O O . MET A 1 170 ? -0.323 -10.821 16.711 1.00 80.94 170 MET A O 1
ATOM 1354 N N . LEU A 1 171 ? -2.190 -10.369 17.854 1.00 80.06 171 LEU A N 1
ATOM 1355 C CA . LEU A 1 171 ? -1.501 -9.796 19.014 1.00 80.06 171 LEU A CA 1
ATOM 1356 C C . LEU A 1 171 ? -1.086 -10.880 20.017 1.00 80.06 171 LEU A C 1
ATOM 1358 O O . LEU A 1 171 ? -0.021 -10.773 20.618 1.00 80.06 171 LEU A O 1
ATOM 1362 N N . LYS A 1 172 ? -1.899 -11.937 20.155 1.00 63.34 172 LYS A N 1
ATOM 1363 C CA . LYS A 1 172 ? -1.660 -13.064 21.074 1.00 63.34 172 LYS A CA 1
ATOM 1364 C C . LYS A 1 172 ? -0.506 -13.958 20.605 1.00 63.34 172 LYS A C 1
ATOM 1366 O O . LYS A 1 172 ? 0.228 -14.499 21.423 1.00 63.34 172 LYS A O 1
ATOM 1371 N N . GLU A 1 173 ? -0.299 -14.076 19.294 1.00 53.16 173 GLU A N 1
ATOM 1372 C CA . GLU A 1 173 ? 0.814 -14.855 18.725 1.00 53.16 173 GLU A CA 1
ATOM 1373 C C . GLU A 1 173 ? 2.194 -14.230 19.011 1.00 53.16 173 GLU A C 1
ATOM 1375 O O . GLU A 1 173 ? 3.188 -14.947 19.128 1.00 53.16 173 GLU A O 1
ATOM 1380 N N . VAL A 1 174 ? 2.264 -12.908 19.209 1.00 48.22 174 VAL A N 1
ATOM 1381 C CA . VAL A 1 174 ? 3.517 -12.203 19.537 1.00 48.22 174 VAL A CA 1
ATOM 1382 C C . VAL A 1 174 ? 3.989 -12.517 20.965 1.00 48.22 174 VAL A C 1
ATOM 1384 O O . VAL A 1 174 ? 5.192 -12.513 21.222 1.00 48.22 174 VAL A O 1
ATOM 1387 N N . GLU A 1 175 ?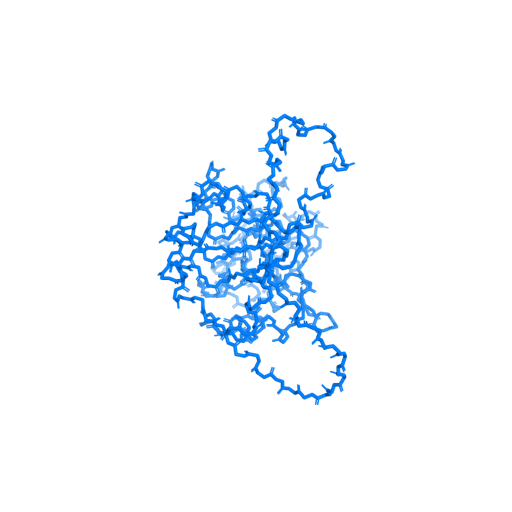 3.080 -12.869 21.882 1.00 48.81 175 GLU A N 1
ATOM 1388 C CA . GLU A 1 175 ? 3.432 -13.250 23.260 1.00 48.81 175 GLU A CA 1
ATOM 1389 C C . GLU A 1 175 ? 4.122 -14.627 23.346 1.00 48.81 175 GLU A C 1
ATOM 1391 O O . GLU A 1 175 ? 4.867 -14.881 24.295 1.00 48.81 175 GLU A O 1
ATOM 1396 N N . TYR A 1 176 ? 3.958 -15.501 22.342 1.00 38.69 176 TYR A N 1
ATOM 1397 C CA . TYR A 1 176 ? 4.524 -16.860 22.343 1.00 38.69 176 TYR A CA 1
ATOM 1398 C C . TYR A 1 176 ? 5.965 -16.972 21.807 1.00 38.69 176 TYR A C 1
ATOM 1400 O O . TYR A 1 176 ? 6.591 -18.015 21.992 1.00 38.69 176 TYR A O 1
ATOM 1408 N N . VAL A 1 177 ? 6.534 -15.916 21.206 1.00 43.16 177 VAL A N 1
ATOM 1409 C CA . VAL A 1 177 ? 7.941 -15.900 20.726 1.00 43.16 177 VAL A CA 1
ATOM 1410 C C . VAL A 1 177 ? 8.861 -15.039 21.613 1.00 43.16 177 VAL A C 1
ATOM 1412 O O . VAL A 1 177 ? 10.075 -15.001 21.427 1.00 43.16 177 VAL A O 1
ATOM 1415 N N . GLY A 1 178 ? 8.328 -14.426 22.669 1.00 37.44 178 GLY A N 1
ATOM 1416 C CA . GLY A 1 178 ? 9.139 -13.757 23.682 1.00 37.44 178 GLY A CA 1
ATOM 1417 C C . GLY A 1 178 ? 8.294 -13.291 24.857 1.00 37.44 178 GLY A C 1
ATOM 1418 O O . GLY A 1 178 ? 7.596 -12.287 24.760 1.00 37.44 178 GLY A O 1
ATOM 1419 N N . GLN A 1 179 ? 8.384 -13.985 25.994 1.00 39.53 179 GLN A N 1
ATOM 1420 C CA . GLN A 1 179 ? 7.939 -13.431 27.282 1.00 39.53 179 GLN A CA 1
ATOM 1421 C C . GLN A 1 179 ? 8.644 -12.071 27.486 1.00 39.53 179 GLN A C 1
ATOM 1423 O O . GLN A 1 179 ? 9.835 -11.967 27.207 1.00 39.53 179 GLN A O 1
ATOM 1428 N N . LYS A 1 180 ? 8.037 -10.970 27.941 1.00 30.66 180 LYS A N 1
ATOM 1429 C CA . LYS A 1 180 ? 6.958 -10.732 28.912 1.00 30.66 180 LYS A CA 1
ATOM 1430 C C . LYS A 1 180 ? 6.290 -9.387 28.558 1.00 30.66 180 LYS A C 1
ATOM 1432 O O . LYS A 1 180 ? 7.000 -8.387 28.459 1.00 30.66 180 LYS A O 1
ATOM 1437 N N . LEU A 1 181 ? 4.960 -9.319 28.501 1.00 38.38 181 LEU A N 1
ATOM 1438 C CA . LEU A 1 181 ? 4.254 -8.147 29.033 1.00 38.38 181 LEU A CA 1
ATOM 1439 C C . LEU A 1 181 ? 4.082 -8.379 30.540 1.00 38.38 181 LEU A C 1
ATOM 1441 O O . LEU A 1 181 ? 3.847 -9.504 30.985 1.00 38.38 181 LEU A O 1
ATOM 1445 N N . ASN A 1 182 ? 4.326 -7.344 31.342 1.00 28.06 182 ASN A N 1
ATOM 1446 C CA . ASN A 1 182 ? 4.305 -7.451 32.796 1.00 28.06 182 ASN A CA 1
ATOM 1447 C C . ASN A 1 182 ? 2.884 -7.786 33.271 1.00 28.06 182 ASN A C 1
ATOM 1449 O O . ASN A 1 182 ? 1.922 -7.113 32.919 1.00 28.06 182 ASN A O 1
ATOM 1453 N N . ARG A 1 183 ? 2.772 -8.824 34.101 1.00 31.47 183 ARG A N 1
ATOM 1454 C CA . ARG A 1 183 ? 1.521 -9.438 34.578 1.00 31.47 183 ARG A CA 1
ATOM 1455 C C . ARG A 1 183 ? 0.728 -8.574 35.578 1.00 31.47 183 ARG A C 1
ATOM 1457 O O . ARG A 1 183 ? -0.137 -9.100 36.260 1.00 31.47 183 ARG A O 1
ATOM 1464 N N . ASN A 1 184 ? 1.012 -7.274 35.676 1.00 34.03 184 ASN A N 1
ATOM 1465 C CA . ASN A 1 184 ? 0.459 -6.411 36.725 1.00 34.03 184 ASN A CA 1
ATOM 1466 C C . ASN A 1 184 ? -0.568 -5.376 36.232 1.00 34.03 184 ASN A C 1
ATOM 1468 O O . ASN A 1 184 ? -1.157 -4.708 37.071 1.00 34.03 184 ASN A O 1
ATOM 1472 N N . ASP A 1 185 ? -0.855 -5.289 34.928 1.00 39.00 185 ASP A N 1
ATOM 1473 C CA . ASP A 1 185 ? -1.854 -4.336 34.400 1.00 39.00 185 ASP A CA 1
ATOM 1474 C C . ASP A 1 185 ? -3.209 -4.989 34.034 1.00 39.00 185 ASP A C 1
ATOM 1476 O O . ASP A 1 185 ? -4.079 -4.329 33.471 1.00 39.00 185 ASP A O 1
ATOM 1480 N N . VAL A 1 186 ? -3.416 -6.282 34.339 1.00 38.66 186 VAL A N 1
ATOM 1481 C CA . VAL A 1 186 ? -4.617 -7.043 33.902 1.00 38.66 186 VAL A CA 1
ATOM 1482 C C . VAL A 1 186 ? -5.423 -7.677 35.050 1.00 38.66 186 VAL A C 1
ATOM 1484 O O . VAL A 1 186 ? -6.520 -8.176 34.825 1.00 38.66 186 VAL A O 1
ATOM 1487 N N . GLU A 1 187 ? -4.979 -7.602 36.305 1.00 32.66 187 GLU A N 1
ATOM 1488 C CA . GLU A 1 187 ? -5.712 -8.210 37.429 1.00 32.66 187 GLU A CA 1
ATOM 1489 C C . GLU A 1 187 ? -6.251 -7.159 38.402 1.00 32.66 187 GLU A C 1
ATOM 1491 O O . GLU A 1 187 ? -5.765 -7.016 39.518 1.00 32.66 187 GLU A O 1
ATOM 1496 N N . HIS A 1 188 ? -7.285 -6.422 37.985 1.00 30.03 188 HIS A N 1
ATOM 1497 C CA . HIS A 1 188 ? -8.201 -5.786 38.938 1.00 30.03 188 HIS A CA 1
ATOM 1498 C C . HIS A 1 188 ? -9.579 -5.472 38.335 1.00 30.03 188 HIS A C 1
ATOM 1500 O O . HIS A 1 188 ? -10.045 -4.343 38.379 1.00 30.03 188 HIS A O 1
ATOM 1506 N N . TRP A 1 189 ? -10.275 -6.480 37.805 1.00 30.39 189 TRP A N 1
ATOM 1507 C CA . TRP A 1 189 ? -11.729 -6.390 37.614 1.00 30.39 189 TRP A CA 1
ATOM 1508 C C . TRP A 1 189 ? -12.393 -7.689 38.072 1.00 30.39 189 TRP A C 1
ATOM 1510 O O . TRP A 1 189 ? -12.837 -8.512 37.278 1.00 30.39 189 TRP A O 1
ATOM 1520 N N . GLN A 1 190 ? -12.447 -7.875 39.392 1.00 29.30 190 GLN A N 1
ATOM 1521 C CA . GLN A 1 190 ? -13.559 -8.603 39.993 1.00 29.30 190 GLN A CA 1
ATOM 1522 C C . GLN A 1 190 ? -14.758 -7.659 39.969 1.00 29.30 190 GLN A C 1
ATOM 1524 O O . GLN A 1 190 ? -14.728 -6.635 40.644 1.00 29.30 190 GLN A O 1
ATOM 1529 N N . PHE A 1 191 ? -15.799 -7.994 39.212 1.00 25.20 191 PHE A N 1
ATOM 1530 C CA . PHE A 1 191 ? -17.129 -7.475 39.496 1.00 25.20 191 PHE A CA 1
ATOM 1531 C C . PHE A 1 191 ? -18.146 -8.605 39.451 1.00 25.20 191 PHE A C 1
ATOM 1533 O O . PHE A 1 191 ? -18.240 -9.370 38.489 1.00 25.20 191 PHE A O 1
ATOM 1540 N N . GLU A 1 192 ? -18.866 -8.700 40.561 1.00 25.84 192 GLU A N 1
ATOM 1541 C CA . GLU A 1 192 ? -20.057 -9.503 40.761 1.00 25.84 192 GLU A CA 1
ATOM 1542 C C . GLU A 1 192 ? -21.075 -9.206 39.657 1.00 25.84 192 GLU A C 1
ATOM 1544 O O . GLU A 1 192 ? -21.379 -8.052 39.356 1.00 25.84 192 GLU A O 1
ATOM 1549 N N . CYS A 1 193 ? -21.608 -10.266 39.056 1.00 25.34 193 CYS A N 1
ATOM 1550 C CA . CYS A 1 193 ? -22.765 -10.180 38.177 1.00 25.34 193 CYS A CA 1
ATOM 1551 C C . CYS A 1 193 ? -24.015 -9.865 39.013 1.00 25.34 193 CYS A C 1
ATOM 1553 O O . CYS A 1 193 ? -24.339 -10.652 39.906 1.00 25.34 193 CYS A O 1
ATOM 1555 N N . PRO A 1 194 ? -24.794 -8.816 38.699 1.00 23.78 194 PRO A N 1
ATOM 1556 C CA . PRO A 1 194 ? -26.181 -8.761 39.125 1.00 23.78 194 PRO A CA 1
ATOM 1557 C C . PRO A 1 194 ? -26.970 -9.830 38.361 1.00 23.78 194 PRO A C 1
ATOM 1559 O O . PRO A 1 194 ? -27.010 -9.849 37.129 1.00 23.78 194 PRO A O 1
ATOM 1562 N N . ALA A 1 195 ? -27.576 -10.745 39.110 1.00 32.09 195 ALA A N 1
ATOM 1563 C CA . ALA A 1 195 ? -28.523 -11.719 38.599 1.00 32.09 195 ALA A CA 1
ATOM 1564 C C . ALA A 1 195 ? -29.820 -11.008 38.189 1.00 32.09 195 ALA A C 1
ATOM 1566 O O . ALA A 1 195 ? -30.580 -10.604 39.057 1.00 32.09 195 ALA A O 1
ATOM 1567 N N . ASP A 1 196 ? -30.028 -10.824 36.886 1.00 30.69 196 ASP A N 1
ATOM 1568 C CA . ASP A 1 196 ? -31.320 -10.937 36.188 1.00 30.69 196 ASP A CA 1
ATOM 1569 C C . ASP A 1 196 ? -31.234 -10.234 34.829 1.00 30.69 196 ASP A C 1
ATOM 1571 O O . ASP A 1 196 ? -31.351 -9.020 34.773 1.00 30.69 196 ASP A O 1
ATOM 1575 N N . VAL A 1 197 ? -31.113 -10.994 33.733 1.00 26.50 197 VAL A N 1
ATOM 1576 C CA . VAL A 1 197 ? -32.037 -10.888 32.589 1.00 26.50 197 VAL A CA 1
ATOM 1577 C C . VAL A 1 197 ? -32.093 -12.253 31.901 1.00 26.50 197 VAL A C 1
ATOM 1579 O O . VAL A 1 197 ? -31.090 -12.845 31.506 1.00 26.50 197 VAL A O 1
ATOM 1582 N N . ARG A 1 198 ? -33.318 -12.761 31.794 1.00 25.09 198 ARG A N 1
ATOM 1583 C CA . ARG A 1 198 ? -33.701 -14.038 31.198 1.00 25.09 198 ARG A CA 1
ATOM 1584 C C . ARG A 1 198 ? -33.310 -14.147 29.720 1.00 25.09 198 ARG A C 1
ATOM 1586 O O . ARG A 1 198 ? -33.640 -13.287 28.915 1.00 25.09 198 ARG A O 1
ATOM 1593 N N . SER A 1 199 ? -32.685 -15.282 29.414 1.00 30.59 199 SER A N 1
ATOM 1594 C CA . SER A 1 199 ? -32.741 -16.094 28.189 1.00 30.59 199 SER A CA 1
ATOM 1595 C C . SER A 1 199 ? -33.374 -15.509 26.919 1.00 30.59 199 SER A C 1
ATOM 1597 O O . SER A 1 199 ? -34.569 -15.227 26.908 1.00 30.59 199 SER A O 1
ATOM 1599 N N . LEU A 1 200 ? -32.667 -15.662 25.795 1.00 21.50 200 LEU A N 1
ATOM 1600 C CA . LEU A 1 200 ? -33.267 -16.173 24.558 1.00 21.50 200 LEU A CA 1
ATOM 1601 C C . LEU A 1 200 ? -32.313 -17.183 23.900 1.00 21.50 200 LEU A C 1
ATOM 1603 O O . LEU A 1 200 ? -31.244 -16.841 23.404 1.00 21.50 200 LEU A O 1
ATOM 1607 N N . ARG A 1 201 ? -32.717 -18.459 23.945 1.00 25.09 201 ARG A N 1
ATOM 1608 C CA . ARG A 1 201 ? -32.265 -19.503 23.012 1.00 25.09 201 ARG A CA 1
ATOM 1609 C C . ARG A 1 201 ? -32.850 -19.206 21.627 1.00 25.09 201 ARG A C 1
ATOM 1611 O O . ARG A 1 201 ? -33.905 -18.585 21.570 1.00 25.09 201 ARG A O 1
ATOM 1618 N N . MET A 1 202 ? -32.206 -19.720 20.575 1.00 21.69 202 MET A N 1
ATOM 1619 C CA . MET A 1 202 ? -32.773 -20.465 19.423 1.00 21.69 202 MET A CA 1
ATOM 1620 C C . MET A 1 202 ? -31.736 -20.436 18.273 1.00 21.69 202 MET A C 1
ATOM 1622 O O . MET A 1 202 ? -31.337 -19.362 17.845 1.00 21.69 202 MET A O 1
ATOM 1626 N N . THR A 1 203 ? -31.017 -21.541 18.029 1.00 23.77 203 THR A N 1
ATOM 1627 C CA . THR A 1 203 ? -31.235 -22.645 17.051 1.00 23.77 203 THR A CA 1
ATOM 1628 C C . THR A 1 203 ? -30.716 -22.367 15.642 1.00 23.77 203 THR A C 1
ATOM 1630 O O . THR A 1 203 ? -31.089 -21.380 15.017 1.00 23.77 203 THR A O 1
ATOM 1633 N N . ASP A 1 204 ? -29.911 -23.318 15.161 1.00 34.56 204 ASP A N 1
ATOM 1634 C CA . ASP A 1 204 ? -29.456 -23.486 13.781 1.00 34.56 204 ASP A CA 1
ATOM 1635 C C . ASP A 1 204 ? -30.558 -23.269 12.740 1.00 34.56 204 ASP A C 1
ATOM 1637 O O . ASP A 1 204 ? -31.662 -23.805 12.861 1.00 34.56 204 ASP A O 1
ATOM 1641 N N . ALA A 1 205 ? -30.195 -22.597 11.647 1.00 26.34 205 ALA A N 1
ATOM 1642 C CA . ALA A 1 205 ? -30.836 -22.783 10.354 1.00 26.34 205 ALA A CA 1
ATOM 1643 C C . ALA A 1 205 ? -29.835 -22.513 9.222 1.00 26.34 205 ALA A C 1
ATOM 1645 O O . ALA A 1 205 ? -29.458 -21.381 8.928 1.00 26.34 205 ALA A O 1
ATOM 1646 N N . ASN A 1 206 ? -29.434 -23.599 8.571 1.00 35.53 206 ASN A N 1
ATOM 1647 C CA . ASN A 1 206 ? -28.807 -23.625 7.260 1.00 35.53 206 ASN A CA 1
ATOM 1648 C C . ASN A 1 206 ? -29.803 -23.095 6.206 1.00 35.53 206 ASN A C 1
ATOM 1650 O O . ASN A 1 206 ? -30.909 -23.625 6.113 1.00 35.53 206 ASN A O 1
ATOM 1654 N N . SER A 1 207 ? -29.440 -22.097 5.393 1.00 31.83 207 SER A N 1
ATOM 1655 C CA . SER A 1 207 ? -30.079 -21.868 4.086 1.00 31.83 207 SER A CA 1
ATOM 1656 C C . SER A 1 207 ? -29.225 -20.986 3.170 1.00 31.83 207 SER A C 1
ATOM 1658 O O . SER A 1 207 ? -28.689 -19.954 3.566 1.00 31.83 207 SER A O 1
ATOM 1660 N N . GLN A 1 208 ? -29.098 -21.439 1.923 1.00 41.47 208 GLN A N 1
ATOM 1661 C CA . GLN A 1 208 ? -28.536 -20.704 0.798 1.00 41.47 208 GLN A CA 1
ATOM 1662 C C . GLN A 1 208 ? -29.352 -19.438 0.514 1.00 41.47 208 GLN A C 1
ATOM 1664 O O . GLN A 1 208 ? -30.575 -19.486 0.412 1.00 41.47 208 GLN A O 1
ATOM 1669 N N . GLY A 1 209 ? -28.662 -18.326 0.287 1.00 26.28 209 GLY A N 1
ATOM 1670 C CA . GLY A 1 209 ? -29.257 -17.102 -0.233 1.00 26.28 209 GLY A CA 1
ATOM 1671 C C . GLY A 1 209 ? -28.274 -15.951 -0.102 1.00 26.28 209 GLY A C 1
ATOM 1672 O O . GLY A 1 209 ? -27.760 -15.706 0.983 1.00 26.28 209 GLY A O 1
ATOM 1673 N N . ARG A 1 210 ? -27.988 -15.254 -1.208 1.00 42.31 210 ARG A N 1
ATOM 1674 C CA . ARG A 1 210 ? -27.287 -13.963 -1.197 1.00 42.31 210 ARG A CA 1
ATOM 1675 C C . ARG A 1 210 ? -28.058 -13.010 -0.283 1.00 42.31 210 ARG A C 1
ATOM 1677 O O . ARG A 1 210 ? -29.047 -12.419 -0.704 1.00 42.31 210 ARG A O 1
ATOM 1684 N N . GLN A 1 211 ? -27.621 -12.887 0.962 1.00 33.94 211 GLN A N 1
ATOM 1685 C CA . GLN A 1 211 ? -28.076 -11.846 1.865 1.00 33.94 211 GLN A CA 1
ATOM 1686 C C . GLN A 1 211 ? -27.089 -10.696 1.728 1.00 33.94 211 GLN A C 1
ATOM 1688 O O . GLN A 1 211 ? -25.929 -10.801 2.118 1.00 33.94 211 GLN A O 1
ATOM 1693 N N . SER A 1 212 ? -27.557 -9.610 1.118 1.00 38.22 212 SER A N 1
ATOM 1694 C CA . SER A 1 212 ? -26.970 -8.293 1.329 1.00 38.22 212 SER A CA 1
ATOM 1695 C C . SER A 1 212 ? -27.140 -7.993 2.814 1.00 38.22 212 SER A C 1
ATOM 1697 O O . SER A 1 212 ? -28.196 -7.513 3.224 1.00 38.22 212 SER A O 1
ATOM 1699 N N . LEU A 1 213 ? -26.145 -8.362 3.620 1.00 32.69 213 LEU A N 1
ATOM 1700 C CA . LEU A 1 213 ? -26.116 -8.043 5.039 1.00 32.69 213 LEU A CA 1
ATOM 1701 C C . LEU A 1 213 ? -26.179 -6.523 5.137 1.00 32.69 213 LEU A C 1
ATOM 1703 O O . LEU A 1 213 ? -25.328 -5.813 4.604 1.00 32.69 213 LEU A O 1
ATOM 1707 N N . THR A 1 214 ? -27.237 -6.011 5.753 1.00 33.19 214 THR A N 1
ATOM 1708 C CA . THR A 1 214 ? -27.362 -4.568 5.963 1.00 33.19 214 THR A CA 1
ATOM 1709 C C . THR A 1 214 ? -26.159 -4.079 6.778 1.00 33.19 214 THR A C 1
ATOM 1711 O O . THR A 1 214 ? -25.593 -4.839 7.562 1.00 33.19 214 THR A O 1
ATOM 1714 N N . PHE A 1 215 ? -25.757 -2.812 6.618 1.00 31.91 215 PHE A N 1
ATOM 1715 C CA . PHE A 1 215 ? -24.682 -2.146 7.386 1.00 31.91 215 PHE A CA 1
ATOM 1716 C C . PHE A 1 215 ? -24.629 -2.600 8.860 1.00 31.91 215 PHE A C 1
ATOM 1718 O O . PHE A 1 215 ? -23.565 -2.863 9.411 1.00 31.91 215 PHE A O 1
ATOM 1725 N N . LEU A 1 216 ? -25.800 -2.725 9.495 1.00 31.28 216 LEU A N 1
ATOM 1726 C CA . LEU A 1 216 ? -25.950 -3.118 10.893 1.00 31.28 216 LEU A CA 1
ATOM 1727 C C . LEU A 1 216 ? -25.703 -4.606 11.163 1.00 31.28 216 LEU A C 1
ATOM 1729 O O . LEU A 1 216 ? -25.355 -4.930 12.285 1.00 31.28 216 LEU A O 1
ATOM 1733 N N . GLU A 1 217 ? -25.883 -5.504 10.198 1.00 31.89 217 GLU A N 1
ATOM 1734 C CA . GLU A 1 217 ? -25.703 -6.958 10.340 1.00 31.89 217 GLU A CA 1
ATOM 1735 C C . GLU A 1 217 ? -24.242 -7.386 10.239 1.00 31.89 217 GLU A C 1
ATOM 1737 O O . GLU A 1 217 ? -23.797 -8.180 11.066 1.00 31.89 217 GLU A O 1
ATOM 1742 N N . LEU A 1 218 ? -23.480 -6.802 9.303 1.00 37.31 218 LEU A N 1
ATOM 1743 C CA . LEU A 1 218 ? -22.024 -7.002 9.210 1.00 37.31 218 LEU A CA 1
ATOM 1744 C C . LEU A 1 218 ? -21.327 -6.579 10.505 1.00 37.31 218 LEU A C 1
ATOM 1746 O O . LEU A 1 218 ? -20.432 -7.255 11.009 1.00 37.31 218 LEU A O 1
ATOM 1750 N N . PHE A 1 219 ? -21.790 -5.469 11.070 1.00 40.66 219 PHE A N 1
ATOM 1751 C CA . PHE A 1 219 ? -21.241 -4.909 12.289 1.00 40.66 219 PHE A CA 1
ATOM 1752 C C . PHE A 1 219 ? -21.882 -5.459 13.567 1.00 40.66 219 PHE A C 1
ATOM 1754 O O . PHE A 1 219 ? -21.236 -5.418 14.609 1.00 40.66 219 PHE A O 1
ATOM 1761 N N . ARG A 1 220 ? -23.085 -6.053 13.525 1.00 37.62 220 ARG A N 1
ATOM 1762 C CA . ARG A 1 220 ? -23.756 -6.612 14.718 1.00 37.62 220 ARG A CA 1
ATOM 1763 C C . ARG A 1 220 ? -22.838 -7.548 15.495 1.00 37.62 220 ARG A C 1
ATOM 1765 O O . ARG A 1 220 ? -22.819 -7.492 16.714 1.00 37.62 220 ARG A O 1
ATOM 1772 N N . ASN A 1 221 ? -22.038 -8.346 14.791 1.00 39.91 221 ASN A N 1
ATOM 1773 C CA . ASN A 1 221 ? -21.098 -9.282 15.404 1.00 39.91 221 ASN A CA 1
ATOM 1774 C C . ASN A 1 221 ? -19.882 -8.575 16.036 1.00 39.91 221 ASN A C 1
ATOM 1776 O O . ASN A 1 221 ? -19.465 -8.972 17.123 1.00 39.91 221 ASN A O 1
ATOM 1780 N N . VAL A 1 222 ? -19.377 -7.493 15.423 1.00 45.75 222 VAL A N 1
ATOM 1781 C CA . VAL A 1 222 ? -18.324 -6.605 15.976 1.00 45.75 222 VAL A CA 1
ATOM 1782 C C . VAL A 1 222 ? -18.804 -5.901 17.253 1.00 45.75 222 VAL A C 1
ATOM 1784 O O . VAL A 1 222 ? -18.025 -5.681 18.175 1.00 45.75 222 VAL A O 1
ATOM 1787 N N . PHE A 1 223 ? -20.098 -5.587 17.336 1.00 43.28 223 PHE A N 1
ATOM 1788 C CA . PHE A 1 223 ? -20.709 -4.858 18.452 1.00 43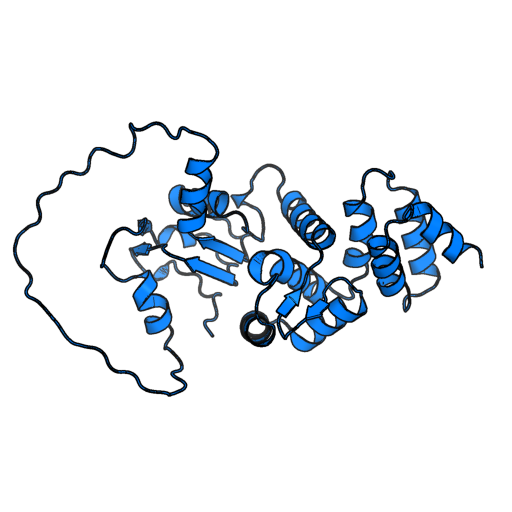.28 223 PHE A CA 1
ATOM 1789 C C . PHE A 1 223 ? -21.541 -5.755 19.402 1.00 43.28 223 PHE A C 1
ATOM 1791 O O . PHE A 1 223 ? -22.271 -5.231 20.239 1.00 43.28 223 PHE A O 1
ATOM 1798 N N . SER A 1 224 ? -21.458 -7.093 19.296 1.00 41.75 224 SER A N 1
ATOM 1799 C CA . SER A 1 224 ? -22.240 -8.032 20.130 1.00 41.75 224 SER A CA 1
ATOM 1800 C C . SER A 1 224 ? -21.551 -8.417 21.453 1.00 41.75 224 SER A C 1
ATOM 1802 O O . SER A 1 224 ? -20.339 -8.658 21.523 1.00 41.75 224 SER A O 1
ATOM 1804 N N . GLU A 1 225 ? -22.342 -8.516 22.527 1.00 44.16 225 GLU A N 1
ATOM 1805 C CA . GLU A 1 225 ? -21.880 -8.652 23.921 1.00 44.16 225 GLU A CA 1
ATOM 1806 C C . GLU A 1 225 ? -21.428 -10.056 24.367 1.00 44.16 225 GLU A C 1
ATOM 1808 O O . GLU A 1 225 ? -21.045 -10.235 25.519 1.00 44.16 225 GLU A O 1
ATOM 1813 N N . THR A 1 226 ? -21.355 -11.072 23.505 1.00 36.75 226 THR A N 1
ATOM 1814 C CA . THR A 1 226 ? -20.929 -12.409 23.968 1.00 36.75 226 THR A CA 1
ATOM 1815 C C . THR A 1 226 ? -19.426 -12.662 23.780 1.00 36.75 226 THR A C 1
ATOM 1817 O O . THR A 1 226 ? -18.921 -12.657 22.660 1.00 36.75 226 THR A O 1
ATOM 1820 N N . SER A 1 227 ? -18.753 -12.822 24.931 1.00 43.97 227 SER A N 1
ATOM 1821 C CA . SER A 1 227 ? -17.401 -13.328 25.267 1.00 43.97 227 SER A CA 1
ATOM 1822 C C . SER A 1 227 ? -16.119 -12.620 24.754 1.00 43.97 227 SER A C 1
ATOM 1824 O O . SER A 1 227 ? -15.993 -12.217 23.601 1.00 43.97 227 SER A O 1
ATOM 1826 N N . ASN A 1 228 ? -15.175 -12.458 25.699 1.00 54.50 228 ASN A N 1
ATOM 1827 C CA . ASN A 1 228 ? -13.699 -12.318 25.666 1.00 54.50 228 ASN A CA 1
ATOM 1828 C C . ASN A 1 228 ? -12.965 -11.426 24.631 1.00 54.50 228 ASN A C 1
ATOM 1830 O O . ASN A 1 228 ? -11.736 -11.485 24.568 1.00 54.50 228 ASN A O 1
ATOM 1834 N N . GLY A 1 229 ? -13.648 -10.601 23.836 1.00 58.88 229 GLY A N 1
ATOM 1835 C CA . GLY A 1 229 ? -13.001 -9.625 22.940 1.00 58.88 229 GLY A CA 1
ATOM 1836 C C . GLY A 1 229 ? -12.490 -8.375 23.672 1.00 58.88 229 GLY A C 1
ATOM 1837 O O . GLY A 1 229 ? -13.121 -7.926 24.628 1.00 58.88 229 GLY A O 1
ATOM 1838 N N . ILE A 1 230 ? -11.373 -7.794 23.215 1.00 68.50 230 ILE A N 1
ATOM 1839 C CA . ILE A 1 230 ? -10.886 -6.500 23.727 1.00 68.50 230 ILE A CA 1
ATOM 1840 C C . ILE A 1 230 ? -11.850 -5.398 23.275 1.00 68.50 230 ILE A C 1
ATOM 1842 O O . ILE A 1 230 ? -12.213 -5.330 22.097 1.00 68.50 230 ILE A O 1
ATOM 1846 N N . LEU A 1 231 ? -12.268 -4.562 24.227 1.00 77.88 231 LEU A N 1
ATOM 1847 C CA . LEU A 1 231 ? -13.249 -3.501 24.037 1.00 77.88 231 LEU A CA 1
ATOM 1848 C C . LEU A 1 231 ? -12.557 -2.151 23.816 1.00 77.88 231 LEU A C 1
ATOM 1850 O O . LEU A 1 231 ? -11.768 -1.714 24.650 1.00 77.88 231 LEU A O 1
ATOM 1854 N N . PHE A 1 232 ? -12.886 -1.478 22.718 1.00 83.25 232 PHE A N 1
ATOM 1855 C CA . PHE A 1 232 ? -12.453 -0.118 22.406 1.00 83.25 232 PHE A CA 1
ATOM 1856 C C . PHE A 1 232 ? -13.636 0.853 22.444 1.00 83.25 232 PHE A C 1
ATOM 1858 O O . PHE A 1 232 ? -14.797 0.461 22.316 1.00 83.25 232 PHE A O 1
ATOM 1865 N N . GLU A 1 233 ? -13.357 2.144 22.573 1.00 84.06 233 GLU A N 1
ATOM 1866 C CA . GLU A 1 233 ? -14.378 3.184 22.449 1.00 84.06 233 GLU A CA 1
ATOM 1867 C C . GLU A 1 233 ? -14.436 3.714 21.008 1.00 84.06 233 GLU A C 1
ATOM 1869 O O . GLU A 1 233 ? -13.412 3.919 20.356 1.00 84.06 233 GLU A O 1
ATOM 1874 N N . ILE A 1 234 ? -15.648 3.940 20.489 1.00 84.50 234 ILE A N 1
ATOM 1875 C CA . ILE A 1 234 ? -15.876 4.416 19.112 1.00 84.50 234 ILE A CA 1
ATOM 1876 C C . ILE A 1 234 ? -15.313 5.833 18.902 1.00 84.50 234 ILE A C 1
ATOM 1878 O O . ILE A 1 234 ? -14.980 6.210 17.778 1.00 84.50 234 ILE A O 1
ATOM 1882 N N . ASP A 1 235 ? -15.139 6.623 19.961 1.00 85.12 235 ASP A N 1
ATOM 1883 C CA . ASP A 1 235 ? -14.515 7.947 19.869 1.00 85.12 235 ASP A CA 1
ATOM 1884 C C . ASP A 1 235 ? -13.029 7.892 19.453 1.00 85.12 235 ASP A C 1
ATOM 1886 O O . ASP A 1 235 ? -12.487 8.905 19.002 1.00 85.12 235 ASP A O 1
ATOM 1890 N N . ALA A 1 236 ? -12.393 6.714 19.478 1.00 88.06 236 ALA A N 1
ATOM 1891 C CA . ALA A 1 236 ? -11.076 6.490 18.890 1.00 88.06 236 ALA A CA 1
ATOM 1892 C C . ALA A 1 236 ? -11.044 6.807 17.382 1.00 88.06 236 ALA A C 1
ATOM 1894 O O . ALA A 1 236 ? -10.005 7.205 16.853 1.00 88.06 236 ALA A O 1
ATOM 1895 N N . PHE A 1 237 ? -12.186 6.711 16.692 1.00 89.06 237 PHE A N 1
ATOM 1896 C CA . PHE A 1 237 ? -12.319 7.080 15.282 1.00 89.06 237 PHE A CA 1
ATOM 1897 C C . PHE A 1 237 ? -12.536 8.578 15.042 1.00 89.06 237 PHE A C 1
ATOM 1899 O O . PHE A 1 237 ? -12.443 9.020 13.897 1.00 89.06 237 PHE A O 1
ATOM 1906 N N . SER A 1 238 ? -12.788 9.380 16.083 1.00 88.75 238 SER A 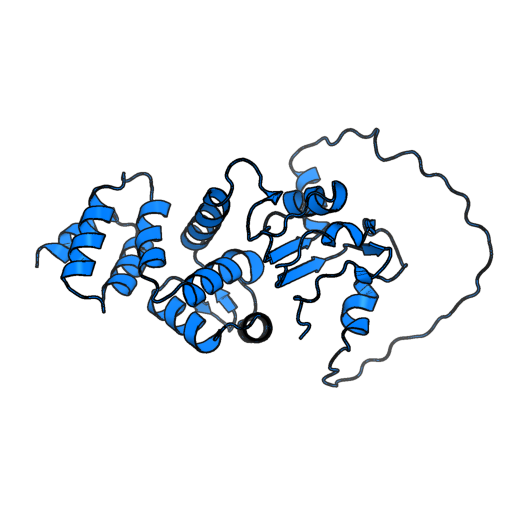N 1
ATOM 1907 C CA . SER A 1 238 ? -13.210 10.790 15.964 1.00 88.75 238 SER A CA 1
ATOM 1908 C C . SER A 1 238 ? -12.302 11.651 15.073 1.00 88.75 238 SER A C 1
ATOM 1910 O O . SER A 1 238 ? -12.765 12.580 14.404 1.00 88.75 238 SER A O 1
ATOM 1912 N N . ARG A 1 239 ? -11.004 11.328 15.034 1.00 90.75 239 ARG A N 1
ATOM 1913 C CA . ARG A 1 239 ? -9.980 12.020 14.239 1.00 90.75 239 ARG A CA 1
ATOM 1914 C C . ARG A 1 239 ? -9.702 11.376 12.875 1.00 90.75 239 ARG A C 1
ATOM 1916 O O . ARG A 1 239 ? -9.122 12.032 12.016 1.00 90.75 239 ARG A O 1
ATOM 1923 N N . MET A 1 240 ? -10.146 10.144 12.627 1.00 92.31 240 MET A N 1
ATOM 1924 C CA . MET A 1 240 ? -9.833 9.351 11.427 1.00 92.31 240 MET A CA 1
ATOM 1925 C C . MET A 1 240 ? -10.786 9.641 10.256 1.00 92.31 240 MET A C 1
ATOM 1927 O O . MET A 1 240 ? -11.427 8.753 9.697 1.00 92.31 240 MET A O 1
ATOM 1931 N N . LYS A 1 241 ? -10.903 10.913 9.870 1.00 88.25 241 LYS A N 1
ATOM 1932 C CA . LYS A 1 241 ? -11.915 11.376 8.900 1.00 88.25 241 LYS A CA 1
ATOM 1933 C C . LYS A 1 241 ? -11.713 10.881 7.463 1.00 88.25 241 LYS A C 1
ATOM 1935 O O . LYS A 1 241 ? -12.652 10.951 6.679 1.00 88.25 241 LYS A O 1
ATOM 1940 N N . LYS A 1 242 ? -10.505 10.428 7.107 1.00 91.44 242 LYS A N 1
ATOM 1941 C CA . LYS A 1 242 ? -10.179 9.895 5.771 1.00 91.44 242 LYS A CA 1
ATOM 1942 C C . LYS A 1 242 ? -10.193 8.366 5.711 1.00 91.44 242 LYS A C 1
ATOM 1944 O O . LYS A 1 242 ? -9.871 7.809 4.663 1.00 91.44 242 LYS A O 1
ATOM 1949 N N . LEU A 1 243 ? -10.569 7.691 6.802 1.00 91.12 243 LEU A N 1
ATOM 1950 C CA . LEU A 1 243 ? -10.595 6.234 6.861 1.00 91.12 243 LEU A CA 1
ATOM 1951 C C . LEU A 1 243 ? -11.626 5.686 5.867 1.00 91.12 243 LEU A C 1
ATOM 1953 O O . LEU A 1 243 ? -12.813 6.000 5.950 1.00 91.12 243 LEU A O 1
ATOM 1957 N N . ARG A 1 244 ? -11.160 4.874 4.923 1.00 91.12 244 ARG A N 1
ATOM 1958 C CA . ARG A 1 244 ? -11.962 4.263 3.853 1.00 91.12 244 ARG A CA 1
ATOM 1959 C C . ARG A 1 244 ? -11.836 2.743 3.797 1.00 91.12 244 ARG A C 1
ATOM 1961 O O . ARG A 1 244 ? -12.738 2.093 3.290 1.00 91.12 244 ARG A O 1
ATOM 1968 N N . ILE A 1 245 ? -10.776 2.173 4.374 1.00 90.31 245 ILE A N 1
ATOM 1969 C CA . ILE A 1 245 ? -10.613 0.722 4.539 1.00 90.31 245 ILE A CA 1
ATOM 1970 C C . ILE A 1 245 ? -10.477 0.413 6.030 1.00 90.31 245 ILE A C 1
ATOM 1972 O O . ILE A 1 245 ? -9.582 0.929 6.697 1.00 90.31 245 ILE A O 1
ATOM 1976 N N . LEU A 1 246 ? -11.347 -0.448 6.551 1.00 90.38 246 LEU A N 1
ATOM 1977 C CA . LEU A 1 246 ? -11.298 -0.905 7.935 1.00 90.38 246 LEU A CA 1
ATOM 1978 C C . LEU A 1 246 ? -11.532 -2.416 7.976 1.00 90.38 246 LEU A C 1
ATOM 1980 O O . LEU A 1 246 ? -12.599 -2.888 7.596 1.00 90.38 246 LEU A O 1
ATOM 1984 N N . GLN A 1 247 ? -10.532 -3.167 8.430 1.00 87.44 247 GLN A N 1
ATOM 1985 C CA . GLN A 1 247 ? -10.617 -4.615 8.617 1.00 87.44 247 GLN A CA 1
ATOM 1986 C C . GLN A 1 247 ? -10.417 -4.936 10.100 1.00 87.44 247 GLN A C 1
ATOM 1988 O O . GLN A 1 247 ? -9.347 -4.688 10.653 1.00 87.44 247 GLN A O 1
ATOM 1993 N N . LEU A 1 248 ? -11.454 -5.461 10.749 1.00 87.06 248 LEU A N 1
ATOM 1994 C CA . LEU A 1 248 ? -11.456 -5.756 12.180 1.00 87.06 248 LEU A CA 1
ATOM 1995 C C . LEU A 1 248 ? -11.782 -7.231 12.404 1.00 87.06 248 LEU A C 1
ATOM 1997 O O . LEU A 1 248 ? -12.800 -7.717 11.915 1.00 87.06 248 LEU A O 1
ATOM 2001 N N . THR A 1 249 ? -10.956 -7.912 13.192 1.00 83.75 249 THR A N 1
ATOM 2002 C CA . THR A 1 249 ? -11.192 -9.291 13.626 1.00 83.75 249 THR A CA 1
ATOM 2003 C C . THR A 1 249 ? -11.031 -9.389 15.138 1.00 83.75 249 THR A C 1
ATOM 2005 O O . THR A 1 249 ? -10.004 -8.981 15.681 1.00 83.75 249 THR A O 1
ATOM 2008 N N . GLU A 1 250 ? -12.050 -9.924 15.819 1.00 79.12 250 GLU A N 1
ATOM 2009 C CA . GLU A 1 250 ? -12.114 -10.061 17.289 1.00 79.12 250 GLU A CA 1
ATOM 2010 C C . GLU A 1 250 ? -11.977 -8.745 18.089 1.00 79.12 250 GLU A C 1
ATOM 2012 O O . GLU A 1 250 ? -11.786 -8.770 19.305 1.00 79.12 250 GLU A O 1
ATOM 2017 N N . ALA A 1 251 ? -12.116 -7.587 17.438 1.00 76.75 251 ALA A N 1
ATOM 2018 C CA . ALA A 1 251 ? -12.178 -6.287 18.099 1.00 76.75 251 ALA A CA 1
ATOM 2019 C C . ALA A 1 251 ? -13.637 -5.906 18.376 1.00 76.75 251 ALA A C 1
ATOM 2021 O O . ALA A 1 251 ? -14.475 -6.016 17.480 1.00 76.75 251 ALA A O 1
ATOM 2022 N N . LYS A 1 252 ? -13.929 -5.437 19.592 1.00 80.38 252 LYS A N 1
ATOM 2023 C CA . LYS A 1 252 ? -15.252 -4.931 19.974 1.00 80.38 252 LYS A CA 1
ATOM 2024 C C . LYS A 1 252 ? -15.189 -3.438 20.234 1.00 80.38 252 LYS A C 1
ATOM 2026 O O . LYS A 1 252 ? -14.171 -2.934 20.697 1.00 80.38 252 LYS A O 1
ATOM 2031 N N . PHE A 1 253 ? -16.277 -2.731 19.958 1.00 82.00 253 PHE A N 1
ATOM 2032 C CA . PHE A 1 253 ? -16.345 -1.281 20.118 1.00 82.00 253 PHE A CA 1
ATOM 2033 C C . PHE A 1 253 ? -17.607 -0.876 20.891 1.00 82.00 253 PHE A C 1
ATOM 2035 O O . PHE A 1 253 ? -18.637 -1.531 20.777 1.00 82.00 253 PHE A O 1
ATOM 2042 N N . THR A 1 254 ? -17.545 0.197 21.682 1.00 82.38 254 THR A N 1
ATOM 2043 C CA . THR A 1 254 ? -18.687 0.740 22.443 1.00 82.38 254 THR A CA 1
ATOM 2044 C C . THR A 1 254 ? -18.779 2.255 22.341 1.00 82.38 254 THR A C 1
ATOM 2046 O O . THR A 1 254 ? -17.812 2.935 21.999 1.00 82.38 254 THR A O 1
ATOM 2049 N N . GLY A 1 255 ? -19.961 2.800 22.628 1.00 78.31 255 GLY A N 1
ATOM 2050 C CA . GLY A 1 255 ? -20.217 4.237 22.626 1.00 78.31 255 GLY A CA 1
ATOM 2051 C C . GLY A 1 255 ? -21.082 4.697 21.455 1.00 78.31 255 GLY A C 1
ATOM 2052 O O . GLY A 1 255 ? -21.828 3.925 20.856 1.00 78.31 255 GLY A O 1
ATOM 2053 N N . SER A 1 256 ? -21.021 5.995 21.156 1.00 73.75 256 SER A N 1
ATOM 2054 C CA . SER A 1 256 ? -21.877 6.608 20.139 1.00 73.75 256 SER A CA 1
ATOM 2055 C C . SER A 1 256 ? -21.305 6.458 18.730 1.00 73.75 256 SER A C 1
ATOM 2057 O O . SER A 1 256 ? -20.172 6.860 18.460 1.00 73.75 256 SER A O 1
ATOM 2059 N N . TYR A 1 257 ? -22.144 5.994 17.801 1.00 72.12 257 TYR A N 1
ATOM 2060 C CA . TYR A 1 257 ? -21.834 5.885 16.371 1.00 72.12 257 TYR A CA 1
ATOM 2061 C C . TYR A 1 257 ? -21.630 7.238 15.668 1.00 72.12 257 TYR A C 1
ATOM 2063 O O . TYR A 1 257 ? -21.205 7.263 14.516 1.00 72.12 257 TYR A O 1
ATOM 2071 N N . GLN A 1 258 ? -21.879 8.371 16.339 1.00 74.62 258 GLN A N 1
ATOM 2072 C CA . GLN A 1 258 ? -21.656 9.705 15.761 1.00 74.62 258 GLN A CA 1
ATOM 2073 C C . GLN A 1 258 ? -20.192 9.961 15.363 1.00 74.62 258 GLN A C 1
ATOM 2075 O O . GLN A 1 258 ? -19.925 10.792 14.496 1.00 74.62 258 GLN A O 1
ATOM 2080 N N . TRP A 1 259 ? -19.253 9.249 15.996 1.00 70.50 259 TRP A N 1
ATOM 2081 C CA . TRP A 1 259 ? -17.817 9.353 15.734 1.00 70.50 259 TRP A CA 1
ATOM 2082 C C . TRP A 1 259 ? -17.323 8.371 14.669 1.00 70.50 259 TRP A C 1
ATOM 2084 O O . TRP A 1 259 ? -16.145 8.401 14.317 1.00 70.50 259 TRP A O 1
ATOM 2094 N N . PHE A 1 260 ? -18.204 7.510 14.151 1.00 72.62 260 PHE A N 1
ATOM 2095 C CA . PHE A 1 260 ? -17.828 6.530 13.144 1.00 72.62 260 PHE A CA 1
ATOM 2096 C C . PHE A 1 260 ? -17.552 7.217 11.791 1.00 72.62 260 PHE A C 1
ATOM 2098 O O . PHE A 1 260 ? -18.326 8.093 11.382 1.00 72.62 260 PHE A O 1
ATOM 2105 N N . PRO A 1 261 ? -16.471 6.861 11.069 1.00 71.81 261 PRO A N 1
ATOM 2106 C CA . PRO A 1 261 ? -16.092 7.559 9.845 1.00 71.81 261 PRO A CA 1
ATOM 2107 C C . PRO A 1 261 ? -17.146 7.401 8.747 1.00 71.81 261 PRO A C 1
ATOM 2109 O O . PRO A 1 261 ? -17.396 6.307 8.251 1.00 71.81 261 PRO A O 1
ATOM 2112 N N . LYS A 1 262 ? -17.736 8.522 8.317 1.00 71.69 262 LYS A N 1
ATOM 2113 C CA . LYS A 1 262 ? -18.764 8.552 7.258 1.00 71.69 262 LYS A CA 1
ATOM 2114 C C . LYS A 1 262 ? -18.230 8.147 5.879 1.00 71.69 262 LYS A C 1
ATOM 2116 O O . LYS A 1 262 ? -19.008 7.813 4.994 1.00 71.69 262 LYS A O 1
ATOM 2121 N N . SER A 1 263 ? -16.913 8.223 5.690 1.00 65.50 263 SER A N 1
ATOM 2122 C CA . SER A 1 263 ? -16.201 7.824 4.474 1.00 65.50 263 SER A CA 1
ATOM 2123 C C . SER A 1 263 ? -16.102 6.310 4.295 1.00 65.50 263 SER A C 1
ATOM 2125 O O . SER A 1 263 ? -15.820 5.866 3.183 1.00 65.50 263 SER A O 1
ATOM 2127 N N . LEU A 1 264 ? -16.340 5.518 5.350 1.00 66.38 264 LEU A N 1
ATOM 2128 C CA . LEU A 1 264 ? -16.439 4.067 5.242 1.00 66.38 264 LEU A CA 1
ATOM 2129 C C . LEU A 1 264 ? -17.732 3.714 4.508 1.00 66.38 264 LEU A C 1
ATOM 2131 O O . LEU A 1 264 ? -18.811 3.625 5.094 1.00 66.38 264 LEU A O 1
ATOM 2135 N N . LYS A 1 265 ? -17.612 3.534 3.196 1.00 53.78 265 LYS A N 1
ATOM 2136 C CA . LYS A 1 265 ? -18.665 2.931 2.389 1.00 53.78 265 LYS A CA 1
ATOM 2137 C C . LYS A 1 265 ? -18.668 1.440 2.678 1.00 53.78 265 LYS A C 1
ATOM 2139 O O . LYS A 1 265 ? -17.663 0.765 2.478 1.00 53.78 265 LYS A O 1
ATOM 2144 N N . LEU A 1 266 ? -19.792 0.953 3.183 1.00 45.59 266 LEU A 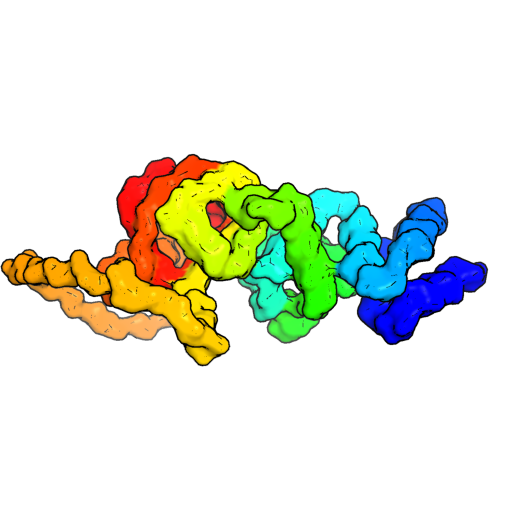N 1
ATOM 2145 C CA . LEU A 1 266 ? -19.997 -0.471 3.392 1.00 45.59 266 LEU A CA 1
ATOM 2146 C C . LEU A 1 266 ? -20.573 -1.087 2.137 1.00 45.59 266 LEU A C 1
ATOM 2148 O O . LEU A 1 266 ? -21.520 -0.554 1.560 1.00 45.59 266 LEU A O 1
ATOM 2152 N N . LEU A 1 267 ? -19.932 -2.172 1.730 1.00 34.03 267 LEU A N 1
ATOM 2153 C CA . LEU A 1 267 ? -20.305 -3.016 0.611 1.00 34.03 267 LEU A CA 1
ATOM 2154 C C . LEU A 1 267 ? -20.735 -4.373 1.144 1.00 34.03 267 LEU A C 1
ATOM 2156 O O . LEU A 1 267 ? -20.091 -4.836 2.115 1.00 34.03 267 LEU A O 1
#